Protein AF-A0A3A8MY36-F1 (afdb_monomer_lite)

Radius of gyration: 25.01 Å; chains: 1; bounding box: 66×36×82 Å

InterPro domains:
  IPR038731 Glycosyltransferase RgtA/B/C/D-like [PF13231] (135-264)
  IPR050297 Lipid A-modifying glycosyltransferase 83 [PTHR33908] (19-261)

Foldseek 3Di:
DDDDDDPVVVVQVVCVVCVVVLLVVLLVLLLVLLVVVCVVCVPPCLLVCLPVPLQDPLVLLLVLLVVCLVPPVQQLFQRDRDDPVLLVVLLVCCVVPLCVCVVVVNDVHSPDDSNVSSVVVSSVVCPTSDDPFQCLLSPVSNVQCNPPNSDCVSQLVVLSVLLSVLLVLQLVVLPVPPGNVRSSVSSVCSSPVVVSSSCSSTSALSSVLSSLVSVLVVLLVCCLVPNDCSVVVSVVSLVSSVSSPVVSVVSVVVSVVSVVVSVVVPDDPPDDD

Organism: NCBI:txid2316726

Secondary structure (DSSP, 8-state):
-PPPPPHHHHHHHHHHHTHHHHHHHHHHHHHHHHHHHHHHHTTSSSTTHHHH-TTSHHHHHHHHHHHHHTT-TT--S------HHHHHHHHHHHHH-TTHHHHTTS-SSS---HHHHHHHHHHHHTTSSS-SS-THHHHHHHHHHHHH-S-THHHHHHHHHHHHHHHHHHHHHHHHHT-HHHHHHHHHHHHH-HHHHHHTTSSSTHHHHHHHHHHHHHHHHHHHHH-THHHHHHHHHHHHHHTT-GGGHHHHHHHHHHHHHHHHHT-------

Structure (mmCIF, N/CA/C/O backbone):
data_AF-A0A3A8MY36-F1
#
_entry.id   AF-A0A3A8MY36-F1
#
loop_
_atom_site.group_PDB
_atom_site.id
_atom_site.type_symbol
_atom_site.label_atom_id
_atom_site.label_alt_id
_atom_site.label_comp_id
_atom_site.label_asym_id
_atom_site.label_entity_id
_atom_site.label_seq_id
_atom_site.pdbx_PDB_ins_code
_atom_site.Cartn_x
_atom_site.Cartn_y
_atom_site.Cartn_z
_atom_site.occupancy
_atom_site.B_iso_or_equiv
_atom_site.auth_seq_id
_atom_site.auth_comp_id
_atom_site.auth_asym_id
_atom_site.auth_atom_id
_atom_site.pdbx_PDB_model_num
ATOM 1 N N . MET A 1 1 ? -30.477 15.478 43.736 1.00 67.94 1 MET A N 1
ATOM 2 C CA . MET A 1 1 ? -30.532 15.507 42.259 1.00 67.94 1 MET A CA 1
ATOM 3 C C . MET A 1 1 ? -29.123 15.269 41.752 1.00 67.94 1 MET A C 1
ATOM 5 O O . MET A 1 1 ? -28.245 16.050 42.090 1.00 67.94 1 MET A O 1
ATOM 9 N N . THR A 1 2 ? -28.870 14.166 41.051 1.00 69.31 2 THR A N 1
ATOM 10 C CA . THR A 1 2 ? -27.572 13.929 40.401 1.00 69.31 2 THR A CA 1
ATOM 11 C C . THR A 1 2 ? -27.393 14.929 39.255 1.00 69.31 2 THR A C 1
ATOM 13 O O . THR A 1 2 ? -28.348 15.125 38.498 1.00 69.31 2 THR A O 1
ATOM 16 N N . PRO A 1 3 ? -26.227 15.586 39.123 1.00 76.94 3 PRO A N 1
ATOM 17 C CA . PRO A 1 3 ? -25.979 16.500 38.013 1.00 76.94 3 PRO A CA 1
ATOM 18 C C . PRO A 1 3 ? -26.086 15.752 36.673 1.00 76.94 3 PRO A C 1
ATOM 20 O O . PRO A 1 3 ? -25.801 14.552 36.620 1.00 76.94 3 PRO A O 1
ATOM 23 N N . PRO A 1 4 ? -26.521 16.423 35.590 1.00 78.62 4 PRO A N 1
ATOM 24 C CA . PRO A 1 4 ? -26.578 15.797 34.277 1.00 78.62 4 PRO A CA 1
ATOM 25 C C . PRO A 1 4 ? -25.180 15.346 33.845 1.00 78.62 4 PRO A C 1
ATOM 27 O O . PRO A 1 4 ? -24.191 16.029 34.115 1.00 78.62 4 PRO A O 1
ATOM 30 N N . LEU A 1 5 ? -25.114 14.204 33.154 1.00 80.62 5 LEU A N 1
ATOM 31 C CA . LEU A 1 5 ? -23.857 13.661 32.642 1.00 80.62 5 LEU A CA 1
ATOM 32 C C . LEU A 1 5 ? -23.124 14.698 31.765 1.00 80.62 5 LEU A C 1
ATOM 34 O O . LEU A 1 5 ? -23.780 15.455 31.028 1.00 80.62 5 LEU A O 1
ATOM 38 N N . PRO A 1 6 ? -21.778 14.709 31.784 1.00 89.38 6 PRO A N 1
ATOM 39 C CA . PRO A 1 6 ? -20.965 15.486 30.856 1.00 89.38 6 PRO A CA 1
ATOM 40 C C . PRO A 1 6 ? -21.417 15.305 29.398 1.00 89.38 6 PRO A C 1
ATOM 42 O O . PRO A 1 6 ? -21.900 14.245 28.997 1.00 89.38 6 PRO A O 1
ATOM 45 N N . LEU A 1 7 ? -21.270 16.346 28.570 1.00 87.81 7 LEU A N 1
ATOM 46 C CA . LEU A 1 7 ? -21.687 16.307 27.159 1.00 87.81 7 LEU A CA 1
ATOM 47 C C . LEU A 1 7 ? -21.067 15.125 26.398 1.00 87.81 7 LEU A C 1
ATOM 49 O O . LEU A 1 7 ? -21.762 14.476 25.623 1.00 87.81 7 LEU A O 1
ATOM 53 N N . THR A 1 8 ? -19.793 14.835 26.649 1.00 88.31 8 THR A N 1
ATOM 54 C CA . THR A 1 8 ? -19.048 13.734 26.027 1.00 88.31 8 THR A CA 1
ATOM 55 C C . THR A 1 8 ? -19.689 12.376 26.302 1.00 88.31 8 THR A C 1
ATOM 57 O O . THR A 1 8 ? -19.900 11.609 25.371 1.00 88.31 8 THR A O 1
ATOM 60 N N . GLU A 1 9 ? -20.083 12.107 27.546 1.00 90.38 9 GLU A N 1
ATOM 61 C CA . GLU A 1 9 ? -20.741 10.854 27.933 1.00 90.38 9 GLU A CA 1
ATOM 62 C C . GLU A 1 9 ? -22.151 10.737 27.345 1.00 90.38 9 GLU A C 1
ATOM 64 O O . GLU A 1 9 ? -22.560 9.659 26.918 1.00 90.38 9 GLU A O 1
ATOM 69 N N . ARG A 1 10 ? -22.888 11.853 27.254 1.00 92.50 10 ARG A N 1
ATOM 70 C CA . ARG A 1 10 ? -24.210 11.874 26.605 1.00 92.50 10 ARG A CA 1
ATOM 71 C C . ARG A 1 10 ? -24.118 11.576 25.110 1.00 92.50 10 ARG A C 1
ATOM 73 O O . ARG A 1 10 ? -24.935 10.815 24.594 1.00 92.50 10 ARG A O 1
ATOM 80 N N . VAL A 1 11 ? -23.137 12.166 24.426 1.00 93.81 11 VAL A N 1
ATOM 81 C CA . VAL A 1 11 ? -22.880 11.904 23.003 1.00 93.81 11 VAL A CA 1
ATOM 82 C C . VAL A 1 11 ? -22.471 10.449 22.801 1.00 93.81 11 VAL A C 1
ATOM 84 O O . VAL A 1 11 ? -23.051 9.777 21.951 1.00 93.81 11 VAL A O 1
ATOM 87 N N . ASP A 1 12 ? -21.544 9.936 23.610 1.00 95.25 12 ASP A N 1
ATOM 88 C CA . ASP A 1 12 ? -21.083 8.551 23.506 1.00 95.25 12 ASP A CA 1
ATOM 89 C C . ASP A 1 12 ? -22.232 7.554 23.720 1.00 95.25 12 ASP A C 1
ATOM 91 O O . ASP A 1 12 ? -22.457 6.676 22.888 1.00 95.25 12 ASP A O 1
ATOM 95 N N . ALA A 1 13 ? -23.048 7.756 24.761 1.00 94.69 13 ALA A N 1
ATOM 96 C CA . ALA A 1 13 ? -24.221 6.929 25.034 1.00 94.69 13 ALA A CA 1
ATOM 97 C C . ALA A 1 13 ? -25.236 6.954 23.878 1.00 94.69 13 ALA A C 1
ATOM 99 O O . ALA A 1 13 ? -25.766 5.910 23.484 1.00 94.69 13 ALA A O 1
ATOM 100 N N . TRP A 1 14 ? -25.485 8.129 23.288 1.00 96.88 14 TRP A N 1
ATOM 101 C CA . TRP A 1 14 ? -26.353 8.247 22.118 1.00 96.88 14 TRP A CA 1
ATOM 102 C C . TRP A 1 14 ? -25.788 7.493 20.908 1.00 96.88 14 TRP A C 1
ATOM 104 O O . TRP A 1 14 ? -26.534 6.774 20.236 1.00 96.88 14 TRP A O 1
ATOM 114 N N . LEU A 1 15 ? -24.481 7.609 20.650 1.00 97.00 15 LEU A N 1
ATOM 115 C CA . LEU A 1 15 ? -23.808 6.905 19.558 1.00 97.00 15 LEU A CA 1
ATOM 116 C C . LEU A 1 15 ? -23.873 5.387 19.746 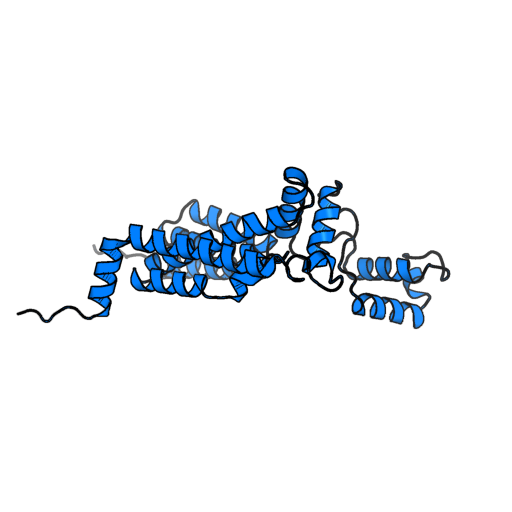1.00 97.00 15 LEU A C 1
ATOM 118 O O . LEU A 1 15 ? -24.141 4.669 18.784 1.00 97.00 15 LEU A O 1
ATOM 122 N N . VAL A 1 16 ? -23.714 4.893 20.977 1.00 96.56 16 VAL A N 1
ATOM 123 C CA . VAL A 1 16 ? -23.839 3.463 21.291 1.00 96.56 16 VAL A CA 1
ATOM 124 C C . VAL A 1 16 ? -25.246 2.956 20.966 1.00 96.56 16 VAL A C 1
ATOM 126 O O . VAL A 1 16 ? -25.385 1.918 20.314 1.00 96.56 16 VAL A O 1
ATOM 129 N N . LEU A 1 17 ? -26.287 3.703 21.353 1.00 97.19 17 LEU A N 1
ATOM 130 C CA . LEU A 1 17 ? -27.685 3.357 21.065 1.00 97.19 17 LEU A CA 1
ATOM 131 C C . LEU A 1 17 ? -27.990 3.341 19.558 1.00 97.19 17 LEU A C 1
ATOM 133 O O . LEU A 1 17 ? -28.763 2.507 19.087 1.00 97.19 17 LEU A O 1
ATOM 137 N N . HIS A 1 18 ? -27.357 4.227 18.786 1.00 97.69 18 HIS A N 1
ATOM 138 C CA . HIS A 1 18 ? -27.608 4.392 17.349 1.00 97.69 18 HIS A CA 1
ATOM 139 C C . HIS A 1 18 ? -26.534 3.765 16.455 1.00 97.69 18 HIS A C 1
ATOM 141 O O . HIS A 1 18 ? -26.547 3.973 15.238 1.00 97.69 18 HIS A O 1
ATOM 147 N N . ARG A 1 19 ? -25.648 2.942 17.026 1.00 96.88 19 ARG A N 1
ATOM 148 C CA . ARG A 1 19 ? -24.436 2.412 16.388 1.00 96.88 19 ARG A CA 1
ATOM 149 C C . ARG A 1 19 ? -24.631 1.955 14.947 1.00 96.88 19 ARG A C 1
ATOM 151 O O . ARG A 1 19 ? -23.895 2.361 14.055 1.00 96.88 19 ARG A O 1
ATOM 158 N N . ARG A 1 20 ? -25.618 1.085 14.707 1.00 97.19 20 ARG A N 1
ATOM 159 C CA . ARG A 1 20 ? -25.850 0.492 13.377 1.00 97.19 20 ARG A CA 1
ATOM 160 C C . ARG A 1 20 ? -26.199 1.549 12.330 1.00 97.19 20 ARG A C 1
ATOM 162 O O . ARG A 1 20 ? -25.731 1.455 11.203 1.00 97.19 20 ARG A O 1
ATOM 169 N N . ARG A 1 21 ? -26.996 2.554 12.710 1.00 97.88 21 ARG A N 1
ATOM 170 C CA . ARG A 1 21 ? -27.385 3.657 11.822 1.00 97.88 21 ARG A CA 1
ATOM 171 C C . ARG A 1 21 ? -26.195 4.567 11.547 1.00 97.88 21 ARG A C 1
ATOM 173 O O . ARG A 1 21 ? -25.930 4.858 10.389 1.00 97.88 21 ARG A O 1
ATOM 180 N N . VAL A 1 22 ? -25.451 4.943 12.589 1.00 98.12 22 VAL A N 1
ATOM 181 C CA . VAL A 1 22 ? -24.243 5.774 12.461 1.00 98.12 22 VAL A CA 1
ATOM 182 C C . VAL A 1 22 ? -23.219 5.096 11.555 1.00 98.12 22 VAL A C 1
ATOM 184 O O . VAL A 1 22 ? -22.737 5.710 10.609 1.00 98.12 22 VAL A O 1
ATOM 187 N N . LEU A 1 23 ? -22.941 3.811 11.780 1.00 97.94 23 LEU A N 1
ATOM 188 C CA . LEU A 1 23 ? -22.023 3.060 10.933 1.00 97.94 23 LEU A CA 1
ATOM 189 C C . LEU A 1 23 ? -22.528 2.958 9.487 1.00 97.94 23 LEU A C 1
ATOM 191 O O . LEU A 1 23 ? -21.748 3.152 8.562 1.00 97.94 23 LEU A O 1
ATOM 195 N N . GLY A 1 24 ? -23.823 2.701 9.280 1.00 98.38 24 GLY A N 1
ATOM 196 C CA . GLY A 1 24 ? -24.421 2.691 7.944 1.00 98.38 24 GLY A CA 1
ATOM 197 C C . GLY A 1 24 ? -24.228 4.019 7.207 1.00 98.38 24 GLY A C 1
ATOM 198 O O . GLY A 1 24 ? -23.817 4.017 6.051 1.00 98.38 24 GLY A O 1
ATOM 199 N N . VAL A 1 25 ? -24.439 5.147 7.894 1.00 98.50 25 VAL A N 1
ATOM 200 C CA . VAL A 1 25 ? -24.203 6.492 7.346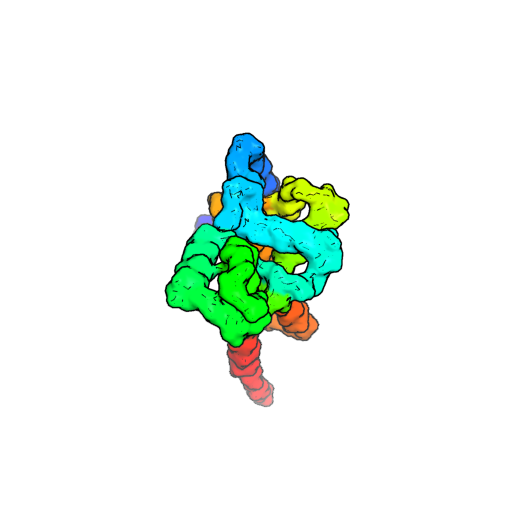 1.00 98.50 25 VAL A CA 1
ATOM 201 C C . VAL A 1 25 ? -22.726 6.711 7.019 1.00 98.50 25 VAL A C 1
ATOM 203 O O . VAL A 1 25 ? -22.423 7.204 5.938 1.00 98.50 25 VAL A O 1
ATOM 206 N N . LEU A 1 26 ? -21.804 6.311 7.901 1.00 98.50 26 LEU A N 1
ATOM 207 C CA . LEU A 1 26 ? -20.362 6.444 7.660 1.00 98.50 26 LEU A CA 1
ATOM 208 C C . LEU A 1 26 ? -19.906 5.649 6.432 1.00 98.50 26 LEU A C 1
ATOM 210 O O . LEU A 1 26 ? -19.158 6.171 5.611 1.00 98.50 26 LEU A O 1
ATOM 214 N N . LEU A 1 27 ? -20.363 4.404 6.284 1.00 98.44 27 LEU A N 1
ATOM 215 C CA . LEU A 1 27 ? -19.993 3.563 5.143 1.00 98.44 27 LEU A CA 1
ATOM 216 C C . LEU A 1 27 ? -20.644 4.041 3.847 1.00 98.44 27 LEU A C 1
ATOM 218 O O . LEU A 1 27 ? -19.986 4.061 2.809 1.00 98.44 27 LEU A O 1
ATOM 222 N N . PHE A 1 28 ? -21.901 4.485 3.906 1.00 98.62 28 PHE A N 1
ATOM 223 C CA . PHE A 1 28 ? -22.552 5.119 2.764 1.00 98.62 28 PHE A CA 1
ATOM 224 C C . PHE A 1 28 ? -21.794 6.376 2.328 1.00 98.62 28 PHE A C 1
ATOM 226 O O . PHE A 1 28 ? -21.471 6.511 1.153 1.00 98.62 28 PHE A O 1
ATOM 233 N N . ALA A 1 29 ? -21.439 7.256 3.269 1.00 98.44 29 ALA A N 1
ATOM 234 C CA . ALA A 1 29 ? -20.647 8.446 2.984 1.00 98.44 29 ALA A CA 1
ATOM 235 C C . ALA A 1 29 ? -19.265 8.085 2.412 1.00 98.44 29 ALA A C 1
ATOM 237 O O . ALA A 1 29 ? -18.809 8.730 1.474 1.00 98.44 29 ALA A O 1
ATOM 238 N N . ALA A 1 30 ? -18.627 7.021 2.912 1.00 98.25 30 ALA A N 1
ATOM 239 C CA . ALA A 1 30 ? -17.353 6.521 2.397 1.00 98.25 30 ALA A CA 1
ATOM 240 C C . ALA A 1 30 ? -17.417 6.078 0.942 1.00 98.25 30 ALA A C 1
ATOM 242 O O . ALA A 1 30 ? -16.510 6.414 0.178 1.00 98.25 30 ALA A O 1
ATOM 243 N N . VAL A 1 31 ? -18.476 5.369 0.558 1.00 98.31 31 VAL A N 1
ATOM 244 C CA . VAL A 1 31 ? -18.725 5.008 -0.840 1.00 98.31 31 VAL A CA 1
ATOM 245 C C . VAL A 1 31 ? -19.063 6.257 -1.653 1.00 98.31 31 VAL A C 1
ATOM 247 O O . VAL A 1 31 ? -18.475 6.476 -2.704 1.00 98.31 31 VAL A O 1
ATOM 250 N N . PHE A 1 32 ? -19.961 7.107 -1.156 1.00 98.06 32 PHE A N 1
ATOM 251 C CA . PHE A 1 32 ? -20.424 8.298 -1.863 1.00 98.06 32 PHE A CA 1
ATOM 252 C C . PHE A 1 32 ? -19.283 9.265 -2.202 1.00 98.06 32 PHE A C 1
ATOM 254 O O . PHE A 1 32 ? -19.143 9.653 -3.358 1.00 98.06 32 PHE A O 1
ATOM 261 N N . VAL A 1 33 ? -18.432 9.605 -1.227 1.00 97.06 33 VAL A N 1
ATOM 262 C CA . VAL A 1 33 ? -17.265 10.481 -1.435 1.00 97.06 33 VAL A CA 1
ATOM 263 C C . VAL A 1 33 ? -16.329 9.891 -2.488 1.00 97.06 33 VAL A C 1
ATOM 265 O O . VAL A 1 33 ? -15.911 10.596 -3.399 1.00 97.06 33 VAL A O 1
ATOM 268 N N . ARG A 1 34 ? -16.047 8.588 -2.409 1.00 96.69 34 ARG A N 1
ATOM 269 C CA . ARG A 1 34 ? -15.203 7.883 -3.382 1.00 96.69 34 ARG A CA 1
ATOM 270 C C . ARG A 1 34 ? -15.780 7.927 -4.789 1.00 96.69 34 ARG A C 1
ATOM 272 O O . ARG A 1 34 ? -15.053 8.225 -5.725 1.00 96.69 34 ARG A O 1
ATOM 279 N N . LEU A 1 35 ? -17.079 7.680 -4.942 1.00 96.06 35 LEU A N 1
ATOM 280 C CA . LEU A 1 35 ? -17.742 7.762 -6.243 1.00 96.06 35 LEU A CA 1
ATOM 281 C C . LEU A 1 35 ? -17.735 9.192 -6.795 1.00 96.06 35 LEU A C 1
ATOM 283 O O . LEU A 1 35 ? -17.466 9.371 -7.977 1.00 96.06 35 LEU A O 1
ATOM 287 N N . MET A 1 36 ? -17.972 10.203 -5.951 1.00 95.69 36 MET A N 1
ATOM 288 C CA . MET A 1 36 ? -17.881 11.615 -6.344 1.00 95.69 36 MET A CA 1
ATOM 289 C C . MET A 1 36 ? -16.487 11.963 -6.867 1.00 95.69 36 MET A C 1
ATOM 291 O O . MET A 1 36 ? -16.364 12.447 -7.989 1.00 95.69 36 MET A O 1
ATOM 295 N N . VAL A 1 37 ? -15.440 11.650 -6.096 1.00 94.56 37 VAL A N 1
ATOM 296 C CA . VAL A 1 37 ? -14.052 11.901 -6.511 1.00 94.56 37 VAL A CA 1
ATOM 297 C C . VAL A 1 37 ? -13.704 11.104 -7.768 1.00 94.56 37 VAL A C 1
ATOM 299 O O . VAL A 1 37 ? -13.098 11.642 -8.686 1.00 94.56 37 VAL A O 1
ATOM 302 N N . GLY A 1 38 ? -14.131 9.844 -7.863 1.00 94.69 38 GLY A N 1
ATOM 303 C CA . GLY A 1 38 ? -13.907 9.023 -9.052 1.00 94.69 38 GLY A CA 1
ATOM 304 C C . GLY A 1 38 ? -14.542 9.613 -10.311 1.00 94.69 38 GLY A C 1
ATOM 305 O O . GLY A 1 38 ? -13.907 9.620 -11.361 1.00 94.69 38 GLY A O 1
ATOM 306 N N . MET A 1 39 ? -15.756 10.162 -10.209 1.00 93.81 39 MET A N 1
ATOM 307 C CA . MET A 1 39 ? -16.411 10.851 -11.326 1.00 93.81 39 MET A CA 1
ATOM 308 C C . MET A 1 39 ? -15.702 12.148 -11.711 1.00 93.81 39 MET A C 1
ATOM 310 O O . MET A 1 39 ? -15.588 12.443 -12.897 1.00 93.81 39 MET A O 1
ATOM 314 N N . GLU A 1 40 ? -15.191 12.901 -10.739 1.00 93.69 40 GLU A N 1
ATOM 315 C CA . GLU A 1 40 ? -14.394 14.102 -11.005 1.00 93.69 40 GLU A CA 1
ATOM 316 C C . GLU A 1 40 ? -13.069 13.754 -11.705 1.00 93.69 40 GLU A C 1
ATOM 318 O O . GLU A 1 40 ? -12.660 14.415 -12.660 1.00 93.69 40 GLU A O 1
ATOM 323 N N . LEU A 1 41 ? -12.426 12.660 -11.287 1.00 92.94 41 LEU A N 1
ATOM 324 C CA . LEU A 1 41 ? -11.172 12.182 -11.865 1.00 92.94 41 LEU A CA 1
ATOM 325 C C . LEU A 1 41 ? -11.342 11.466 -13.212 1.00 92.94 41 LEU A C 1
ATOM 327 O O . LEU A 1 41 ? -10.358 11.367 -13.946 1.00 92.94 41 LEU A O 1
ATOM 331 N N . ALA A 1 42 ? -12.550 11.006 -13.561 1.00 89.69 42 A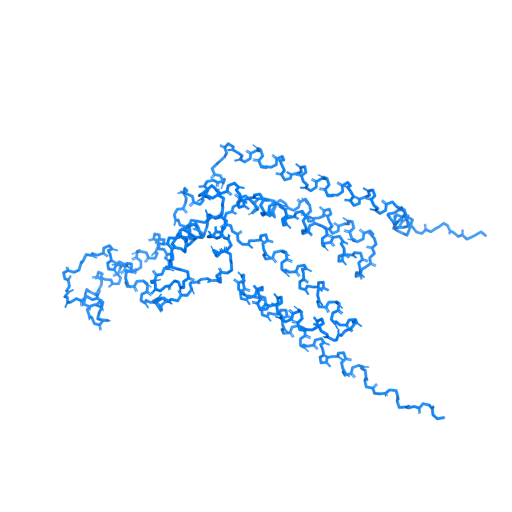LA A N 1
ATOM 332 C CA . ALA A 1 42 ? -12.843 10.243 -14.781 1.00 89.69 42 ALA A CA 1
ATOM 333 C C . ALA A 1 42 ? -12.385 10.942 -16.073 1.00 89.69 42 ALA A C 1
ATOM 335 O O . ALA A 1 42 ? -11.917 10.286 -16.998 1.00 89.69 42 ALA A O 1
ATOM 336 N N . GLY A 1 43 ? -12.483 12.274 -16.134 1.00 84.62 43 GLY A N 1
ATOM 337 C CA . GLY A 1 43 ? -12.012 13.071 -17.276 1.00 84.62 43 GLY A CA 1
ATOM 338 C C . GLY A 1 43 ? -10.552 13.530 -17.176 1.00 84.62 43 GLY A C 1
ATOM 339 O O . GLY A 1 43 ? -10.050 14.205 -18.075 1.00 84.62 43 GLY A O 1
ATOM 340 N N . GLY A 1 44 ? -9.874 13.223 -16.069 1.00 89.12 44 GLY A N 1
ATOM 341 C CA . GLY A 1 44 ? -8.569 13.769 -15.719 1.00 89.12 44 GLY A CA 1
ATOM 342 C C . GLY A 1 44 ? -7.379 12.885 -16.116 1.00 89.12 44 GLY A C 1
ATOM 343 O O . GLY A 1 44 ? -7.511 11.697 -16.409 1.00 89.12 44 GLY A O 1
ATOM 344 N N . PRO A 1 45 ? -6.151 13.433 -16.086 1.00 90.94 45 PRO A N 1
ATOM 345 C CA . PRO A 1 45 ? -4.941 12.668 -16.379 1.00 90.94 45 PRO A CA 1
ATOM 346 C C . PRO A 1 45 ? -4.547 11.695 -15.259 1.00 90.94 45 PRO A C 1
ATOM 348 O O . PRO A 1 45 ? -3.718 10.823 -15.507 1.00 90.94 45 PRO A O 1
ATOM 351 N N . LEU A 1 46 ? -5.105 11.844 -14.052 1.00 91.19 46 LEU A N 1
ATOM 352 C CA . LEU A 1 46 ? -4.667 11.106 -12.868 1.00 91.19 46 LEU A CA 1
ATOM 353 C C . LEU A 1 46 ? -4.951 9.602 -12.965 1.00 91.19 46 LEU A C 1
ATOM 355 O O . LEU A 1 46 ? -4.059 8.815 -12.668 1.00 91.19 46 LEU A O 1
ATOM 359 N N . LEU A 1 47 ? -6.125 9.201 -13.464 1.00 93.19 47 LEU A N 1
ATOM 360 C CA . LEU A 1 47 ? -6.454 7.781 -13.673 1.00 93.19 47 LEU A CA 1
ATOM 361 C C . LEU A 1 47 ? -5.486 7.100 -14.646 1.00 93.19 47 LEU A C 1
ATOM 363 O O . LEU A 1 47 ? -5.186 5.917 -14.517 1.00 93.19 47 LEU A O 1
ATOM 367 N N . HIS A 1 48 ? -4.931 7.881 -15.571 1.00 94.12 48 HIS A N 1
ATOM 368 C CA . HIS A 1 48 ? -3.986 7.441 -16.592 1.00 94.12 48 HIS A CA 1
ATOM 369 C C . HIS A 1 48 ? -2.530 7.763 -16.234 1.00 94.12 48 HIS A C 1
ATOM 371 O O . HIS A 1 48 ? -1.654 7.714 -17.097 1.00 94.12 48 HIS A O 1
ATOM 377 N N . ILE A 1 49 ? -2.220 8.112 -14.979 1.00 94.38 49 ILE A N 1
ATOM 378 C CA . ILE A 1 49 ? -0.845 8.460 -14.583 1.00 94.38 49 ILE A CA 1
ATOM 379 C C . ILE A 1 49 ? 0.137 7.309 -14.838 1.00 94.38 49 ILE A C 1
ATOM 381 O O . ILE A 1 49 ? 1.284 7.545 -15.218 1.00 94.38 49 ILE A O 1
ATOM 385 N N . HIS A 1 50 ? -0.345 6.073 -14.694 1.00 95.06 50 HIS A N 1
ATOM 386 C CA . HIS A 1 50 ? 0.393 4.845 -14.956 1.00 95.06 50 HIS A CA 1
ATOM 387 C C . HIS A 1 50 ? 0.732 4.630 -16.439 1.00 95.06 50 HIS A C 1
ATOM 389 O O . HIS A 1 50 ? 1.613 3.839 -16.736 1.00 95.06 50 HIS A O 1
ATOM 395 N N . GLU A 1 51 ? 0.084 5.348 -17.358 1.00 93.88 51 GLU A N 1
ATOM 396 C CA . GLU A 1 51 ? 0.379 5.335 -18.798 1.00 93.88 51 GLU A CA 1
ATOM 397 C C . GLU A 1 51 ? 1.171 6.584 -19.204 1.00 93.88 51 GLU A C 1
ATOM 399 O O . GLU A 1 51 ? 2.072 6.535 -20.039 1.00 93.88 51 GLU A O 1
ATOM 404 N N . LYS A 1 52 ? 0.834 7.730 -18.600 1.00 92.75 52 LYS A N 1
ATOM 405 C CA . LYS A 1 52 ? 1.304 9.056 -19.021 1.00 92.75 52 LYS A CA 1
ATOM 406 C C . LYS A 1 52 ? 2.630 9.476 -18.399 1.00 92.75 52 LYS A C 1
ATOM 408 O O . LYS A 1 52 ? 3.284 10.365 -18.940 1.00 92.75 52 LYS A O 1
ATOM 413 N N . ASN A 1 53 ? 3.035 8.883 -17.274 1.00 93.88 53 ASN A N 1
ATOM 414 C CA . ASN A 1 53 ? 4.272 9.253 -16.587 1.00 93.88 53 ASN A CA 1
ATOM 415 C C . ASN A 1 53 ? 5.231 8.058 -16.423 1.00 93.88 53 ASN A C 1
ATOM 417 O O . ASN A 1 53 ? 5.245 7.430 -15.360 1.00 93.88 53 ASN A O 1
ATOM 421 N N . PRO A 1 54 ? 6.109 7.806 -17.415 1.00 91.69 54 PRO A N 1
ATOM 422 C CA . PRO A 1 54 ? 7.098 6.724 -17.374 1.00 91.69 54 PRO A CA 1
ATOM 423 C C . PRO A 1 54 ? 8.116 6.806 -16.233 1.00 91.69 54 PRO A C 1
ATOM 425 O O . PRO A 1 54 ? 8.838 5.848 -15.977 1.00 91.69 54 PRO A O 1
ATOM 428 N N . SER A 1 55 ? 8.225 7.961 -15.567 1.00 92.06 55 SER A N 1
ATOM 429 C CA . SER A 1 55 ? 9.124 8.140 -14.421 1.00 92.06 55 SER A CA 1
ATOM 430 C C . SER A 1 55 ? 8.441 7.897 -13.074 1.00 92.06 55 SER A C 1
ATOM 432 O O . SER A 1 55 ? 9.070 8.103 -12.040 1.00 92.06 55 SER A O 1
ATOM 434 N N . SER A 1 56 ? 7.166 7.503 -13.069 1.00 94.44 56 SER A N 1
ATOM 435 C CA . SER A 1 56 ? 6.400 7.259 -11.848 1.00 94.44 56 SER A CA 1
ATOM 436 C C . SER A 1 56 ? 6.409 5.790 -11.431 1.00 94.44 56 SER A C 1
ATOM 438 O O . SER A 1 56 ? 6.419 4.889 -12.270 1.00 94.44 56 SER A O 1
ATOM 440 N N . ASP A 1 57 ? 6.283 5.552 -10.126 1.00 95.12 57 ASP A N 1
ATOM 441 C CA . ASP A 1 57 ? 6.096 4.204 -9.575 1.00 95.12 57 ASP A CA 1
ATOM 442 C C . ASP A 1 57 ? 4.821 3.536 -10.112 1.00 95.12 57 ASP A C 1
ATOM 444 O O . ASP A 1 57 ? 4.801 2.330 -10.323 1.00 95.12 57 ASP A O 1
ATOM 448 N N . ASN A 1 58 ? 3.781 4.322 -10.411 1.00 96.94 58 ASN A N 1
ATOM 449 C CA . ASN A 1 58 ? 2.549 3.846 -11.045 1.00 96.94 58 ASN A CA 1
ATOM 450 C C . ASN A 1 58 ? 2.825 3.117 -12.362 1.00 96.94 58 ASN A C 1
ATOM 452 O O . ASN A 1 58 ? 2.301 2.032 -12.606 1.00 96.94 58 ASN A O 1
ATOM 456 N N . TYR A 1 59 ? 3.653 3.733 -13.206 1.00 96.56 59 TYR A N 1
ATOM 457 C CA . TYR A 1 59 ? 4.046 3.162 -14.485 1.00 96.56 59 TYR A CA 1
ATOM 458 C C . TYR A 1 59 ? 4.864 1.886 -14.282 1.00 96.56 59 TYR A C 1
ATOM 460 O O . TYR A 1 59 ? 4.611 0.879 -14.939 1.00 96.56 59 TYR A O 1
ATOM 468 N N . PHE A 1 60 ? 5.795 1.890 -13.325 1.00 96.81 60 PHE A N 1
ATOM 469 C CA . PHE A 1 60 ? 6.583 0.700 -13.021 1.00 96.81 60 PHE A CA 1
ATOM 470 C C . PHE A 1 60 ? 5.718 -0.460 -12.504 1.00 96.81 60 PHE A C 1
ATOM 472 O O . PHE A 1 60 ? 5.859 -1.578 -12.990 1.00 96.81 60 PHE A O 1
ATOM 479 N N . PHE A 1 61 ? 4.771 -0.215 -11.591 1.00 97.38 61 PHE A N 1
ATOM 480 C CA . PHE A 1 61 ? 3.838 -1.250 -11.135 1.00 97.38 61 PHE A CA 1
ATOM 481 C C . PHE A 1 61 ? 2.956 -1.786 -12.266 1.00 97.38 61 PHE A C 1
ATOM 483 O O . PHE A 1 61 ? 2.715 -2.993 -12.319 1.00 97.38 61 PHE A O 1
ATOM 490 N N . ALA A 1 62 ? 2.523 -0.928 -13.196 1.00 97.00 62 ALA A N 1
ATOM 491 C CA . ALA A 1 62 ? 1.785 -1.361 -14.378 1.00 97.00 62 ALA A CA 1
ATOM 492 C C . ALA A 1 62 ? 2.636 -2.286 -15.263 1.00 97.00 62 ALA A C 1
ATOM 494 O O . ALA A 1 62 ? 2.203 -3.398 -15.570 1.00 97.00 62 ALA A O 1
ATOM 495 N N . GLN A 1 63 ? 3.866 -1.881 -15.599 1.00 95.81 63 GLN A N 1
ATOM 496 C CA . GLN A 1 63 ? 4.802 -2.702 -16.378 1.00 95.81 63 GLN A CA 1
ATOM 497 C C . GLN A 1 63 ? 5.117 -4.031 -15.695 1.00 95.81 63 GLN A C 1
ATOM 499 O O . GLN A 1 63 ? 5.125 -5.078 -16.337 1.00 95.81 63 GLN A O 1
ATOM 504 N N . TRP A 1 64 ? 5.330 -4.003 -14.383 1.00 96.62 64 TRP A N 1
ATOM 505 C CA . TRP A 1 64 ? 5.609 -5.203 -13.613 1.00 96.62 64 TRP A CA 1
ATOM 506 C C . TRP A 1 64 ? 4.425 -6.163 -13.609 1.00 96.62 64 TRP A C 1
ATOM 508 O O . TRP A 1 64 ? 4.586 -7.350 -13.886 1.00 96.62 64 TRP A O 1
ATOM 518 N N . SER A 1 65 ? 3.215 -5.649 -13.398 1.00 97.06 65 SER A N 1
ATOM 519 C CA . SER A 1 65 ? 2.005 -6.465 -13.483 1.00 97.06 65 SER A CA 1
ATOM 520 C C . SER A 1 65 ? 1.814 -7.093 -14.867 1.00 97.06 65 SER A C 1
ATOM 522 O O . SER A 1 65 ? 1.406 -8.250 -14.967 1.00 97.06 65 SER A O 1
ATOM 524 N N . GLN A 1 66 ? 2.152 -6.355 -15.931 1.00 96.12 66 GLN A N 1
ATOM 525 C CA . GLN A 1 66 ? 2.095 -6.848 -17.300 1.00 96.12 66 GLN A CA 1
ATOM 526 C C . GLN A 1 66 ? 3.093 -7.992 -17.510 1.00 96.12 66 GLN A C 1
ATOM 528 O O . GLN A 1 66 ? 2.675 -9.071 -17.926 1.00 96.12 66 GLN A O 1
ATOM 533 N N . HIS A 1 67 ? 4.364 -7.794 -17.148 1.00 95.25 67 HIS A N 1
ATOM 534 C CA . HIS A 1 67 ? 5.412 -8.817 -17.260 1.00 95.25 67 HIS A CA 1
ATOM 535 C C . HIS A 1 67 ? 5.029 -10.119 -16.544 1.00 95.25 67 HIS A C 1
ATOM 537 O O . HIS A 1 67 ? 5.134 -11.206 -17.108 1.00 95.25 67 HIS A O 1
ATOM 543 N N . LEU A 1 68 ? 4.506 -10.016 -15.317 1.00 96.50 68 LEU A N 1
ATOM 544 C CA . LEU A 1 68 ? 4.028 -11.176 -14.557 1.00 96.50 68 LEU A CA 1
ATOM 545 C C . LEU A 1 68 ? 2.850 -11.873 -15.261 1.00 96.50 68 LEU A C 1
ATOM 547 O O . LEU A 1 68 ? 2.820 -13.100 -15.349 1.00 96.50 68 LEU A O 1
ATOM 551 N N . SER A 1 69 ? 1.894 -11.101 -15.792 1.00 95.44 69 SER A N 1
ATOM 552 C CA . SER A 1 69 ? 0.712 -11.643 -16.479 1.00 95.44 69 SER A CA 1
ATOM 553 C C . SER A 1 69 ? 1.030 -12.353 -17.801 1.00 95.44 69 SER A C 1
ATOM 555 O O . SER A 1 69 ? 0.254 -13.201 -18.234 1.00 95.44 69 SER A O 1
ATOM 557 N N . GLU A 1 70 ? 2.176 -12.051 -18.417 1.00 94.44 70 GLU A N 1
ATOM 558 C CA . GLU A 1 70 ? 2.667 -12.689 -19.647 1.00 94.44 70 GLU A CA 1
ATOM 559 C C . GLU A 1 70 ? 3.331 -14.059 -19.387 1.00 94.44 70 GLU A C 1
ATOM 561 O O . GLU A 1 70 ? 3.712 -14.757 -20.326 1.00 94.44 70 GLU A O 1
ATOM 566 N N . GLY A 1 71 ? 3.410 -14.489 -18.121 1.00 91.81 71 GLY A N 1
ATOM 567 C CA . GLY A 1 71 ? 3.757 -15.858 -17.731 1.00 91.81 71 GLY A CA 1
ATOM 568 C C . GLY A 1 71 ? 5.017 -15.992 -16.876 1.00 91.81 71 GLY A C 1
ATOM 569 O O . GLY A 1 71 ? 5.260 -17.072 -16.333 1.00 91.81 71 GLY A O 1
ATOM 570 N N . ASP A 1 72 ? 5.796 -14.923 -16.686 1.00 92.75 72 ASP A N 1
ATOM 571 C CA . ASP A 1 72 ? 6.984 -14.937 -15.823 1.00 92.75 72 ASP A CA 1
ATOM 572 C C . ASP A 1 72 ? 6.634 -14.664 -14.349 1.00 92.75 72 ASP A C 1
ATOM 574 O O . ASP A 1 72 ? 7.116 -13.721 -13.726 1.00 92.75 72 ASP A O 1
ATOM 578 N N . TRP A 1 73 ? 5.801 -15.527 -13.761 1.00 93.75 73 TRP A N 1
ATOM 579 C CA . TRP A 1 73 ? 5.338 -15.431 -12.367 1.00 93.75 73 TRP A CA 1
ATOM 580 C C . TRP A 1 73 ? 6.432 -15.539 -11.303 1.00 93.75 73 TRP A C 1
ATOM 582 O O . TRP A 1 73 ? 6.123 -15.463 -10.122 1.00 93.75 73 TRP A O 1
ATOM 592 N N . LEU A 1 74 ? 7.683 -15.792 -11.683 1.00 92.88 74 LEU A N 1
ATOM 593 C CA . LEU A 1 74 ? 8.817 -15.851 -10.760 1.00 92.88 74 LEU A CA 1
ATOM 594 C C . LEU A 1 74 ? 9.823 -14.725 -11.010 1.00 92.88 74 LEU A C 1
ATOM 596 O O . LEU A 1 74 ? 10.860 -14.715 -10.353 1.00 92.88 74 LEU A O 1
ATOM 600 N N . GLN A 1 75 ? 9.532 -13.814 -11.949 1.00 91.88 75 GLN A N 1
ATOM 601 C CA . GLN A 1 75 ? 10.436 -12.758 -12.404 1.00 91.88 75 GLN A CA 1
ATOM 602 C C . GLN A 1 75 ? 11.858 -13.289 -12.632 1.00 91.88 75 GLN A C 1
ATOM 604 O O . GLN A 1 75 ? 12.833 -12.873 -12.006 1.00 91.88 75 GLN A O 1
ATOM 609 N N . ARG A 1 76 ? 11.972 -14.281 -13.516 1.00 92.56 76 ARG A N 1
ATOM 610 C CA . ARG A 1 76 ? 13.261 -14.885 -13.872 1.00 92.56 76 ARG A CA 1
ATOM 611 C C . ARG A 1 76 ? 14.131 -13.924 -14.674 1.00 92.56 76 ARG A C 1
ATOM 613 O O . ARG A 1 76 ? 15.343 -14.120 -14.733 1.00 92.56 76 ARG A O 1
ATOM 620 N N . GLN A 1 77 ? 13.524 -12.919 -15.301 1.00 92.19 77 GLN A N 1
ATOM 621 C CA . GLN A 1 77 ? 14.235 -11.852 -15.995 1.00 92.19 77 GLN A CA 1
ATOM 622 C C . GLN A 1 77 ? 14.408 -10.620 -15.093 1.00 92.19 77 GLN A C 1
ATOM 624 O O . GLN A 1 77 ? 13.505 -10.308 -14.315 1.00 92.19 77 GLN A O 1
ATOM 629 N N . PRO A 1 78 ? 15.543 -9.901 -15.187 1.00 93.12 78 PRO A N 1
ATOM 630 C CA . PRO A 1 78 ? 15.701 -8.617 -14.515 1.00 93.12 78 PRO A CA 1
ATOM 631 C C . PRO A 1 78 ? 14.595 -7.643 -14.922 1.00 93.12 78 PRO A C 1
ATOM 633 O O . PRO A 1 78 ? 14.281 -7.505 -16.104 1.00 93.12 78 PRO A O 1
ATOM 636 N N . LEU A 1 79 ? 14.009 -6.975 -13.930 1.00 94.31 79 LEU A N 1
ATOM 637 C CA . LEU A 1 79 ? 12.982 -5.970 -14.150 1.00 94.31 79 LEU A CA 1
ATOM 638 C C . LEU A 1 79 ? 13.084 -4.889 -13.077 1.00 94.31 79 LEU A C 1
ATOM 640 O O . LEU A 1 79 ? 12.644 -5.065 -11.939 1.00 94.31 79 LEU A O 1
ATOM 644 N N . HIS A 1 80 ? 13.646 -3.751 -13.468 1.00 95.06 80 HIS A N 1
ATOM 645 C CA . HIS A 1 80 ? 13.825 -2.591 -12.606 1.00 95.06 80 HIS A CA 1
ATOM 646 C C . HIS A 1 80 ? 13.306 -1.323 -13.290 1.00 95.06 80 HIS A C 1
ATOM 648 O O . HIS A 1 80 ? 13.267 -1.250 -14.523 1.00 95.06 80 HIS A O 1
ATOM 654 N N . PRO A 1 81 ? 12.917 -0.290 -12.522 1.00 94.44 81 PRO A N 1
ATOM 655 C CA . PRO A 1 81 ? 12.553 0.983 -13.116 1.00 94.44 81 PRO A CA 1
ATOM 656 C C . PRO A 1 81 ? 13.762 1.588 -13.834 1.00 94.44 81 PRO A C 1
ATOM 658 O O . PRO A 1 81 ? 14.893 1.529 -13.354 1.00 94.44 81 PRO A O 1
ATOM 661 N N . MET A 1 82 ? 13.495 2.218 -14.976 1.00 92.19 82 MET A N 1
ATOM 662 C CA . MET A 1 82 ? 14.501 2.871 -15.812 1.00 92.19 82 MET A CA 1
ATOM 663 C C . MET A 1 82 ? 14.047 4.291 -16.157 1.00 92.19 82 MET A C 1
ATOM 665 O O . MET A 1 82 ? 13.664 4.609 -17.287 1.00 92.19 82 MET A O 1
ATOM 669 N N . THR A 1 83 ? 14.061 5.161 -15.151 1.00 93.12 83 THR A N 1
ATOM 670 C CA . THR A 1 83 ? 13.680 6.570 -15.316 1.00 93.12 83 THR A CA 1
ATOM 671 C C . THR A 1 83 ? 14.781 7.376 -16.020 1.00 93.12 83 THR A C 1
ATOM 673 O O . THR A 1 83 ? 15.917 6.923 -16.197 1.00 93.12 83 THR A O 1
ATOM 676 N N . ALA A 1 84 ? 14.468 8.612 -16.424 1.00 92.50 84 ALA A N 1
ATOM 677 C CA . ALA A 1 84 ? 15.390 9.446 -17.198 1.00 92.50 84 ALA A CA 1
ATOM 678 C C . ALA A 1 84 ? 16.739 9.686 -16.496 1.00 92.50 84 ALA A C 1
ATOM 680 O O . ALA A 1 84 ? 17.781 9.715 -17.150 1.00 92.50 84 ALA A O 1
ATOM 681 N N . TRP A 1 85 ? 16.748 9.851 -15.170 1.00 93.69 85 TRP A N 1
ATOM 682 C CA . TRP A 1 85 ? 17.994 10.077 -14.438 1.00 93.69 85 TRP A CA 1
ATOM 683 C C . TRP A 1 85 ? 18.838 8.802 -14.329 1.00 93.69 85 TRP A C 1
ATOM 685 O O . TRP A 1 85 ? 20.046 8.884 -14.524 1.00 93.69 85 TRP A O 1
ATOM 695 N N . MET A 1 86 ? 18.215 7.639 -14.128 1.00 95.38 86 MET A N 1
ATOM 696 C CA . MET A 1 86 ? 18.895 6.336 -14.065 1.00 95.38 86 MET A CA 1
ATOM 697 C C . MET A 1 86 ? 19.628 6.053 -15.380 1.00 95.38 86 MET A C 1
ATOM 699 O O . MET A 1 86 ? 20.822 5.754 -15.401 1.00 95.38 86 MET A O 1
ATOM 703 N N . ARG A 1 87 ? 18.943 6.305 -16.502 1.00 94.88 87 ARG A N 1
ATOM 704 C CA . ARG A 1 87 ? 19.527 6.202 -17.843 1.00 94.88 87 ARG A CA 1
ATOM 705 C C . ARG A 1 87 ? 20.690 7.172 -18.054 1.00 94.88 87 ARG A C 1
ATOM 707 O O . ARG A 1 87 ? 21.678 6.807 -18.687 1.00 94.88 87 ARG A O 1
ATOM 714 N N . ARG A 1 88 ? 20.592 8.406 -17.539 1.00 95.81 88 ARG A N 1
ATOM 715 C CA . ARG A 1 88 ? 21.693 9.384 -17.613 1.00 95.81 88 ARG A CA 1
ATOM 716 C C . ARG A 1 88 ? 22.914 8.921 -16.825 1.00 95.81 88 ARG A C 1
ATOM 718 O O . ARG A 1 88 ? 24.011 9.056 -17.354 1.00 95.81 88 ARG A O 1
ATOM 725 N N . VAL A 1 89 ? 22.719 8.354 -15.633 1.00 97.25 89 VAL A N 1
ATOM 726 C CA . VAL A 1 89 ? 23.800 7.816 -14.790 1.00 97.25 89 VAL A CA 1
ATOM 727 C C . VAL A 1 89 ? 24.502 6.654 -15.492 1.00 97.25 89 VAL A C 1
ATOM 729 O O . VAL A 1 89 ? 25.705 6.733 -15.728 1.00 97.25 89 VAL A O 1
ATOM 732 N N . ALA A 1 90 ? 23.761 5.629 -15.926 1.00 97.25 90 ALA A N 1
ATOM 733 C CA . ALA A 1 90 ? 24.340 4.500 -16.659 1.00 97.25 90 ALA A CA 1
ATOM 734 C C . ALA A 1 90 ? 25.053 4.959 -17.944 1.00 97.25 90 ALA A C 1
ATOM 736 O O . ALA A 1 90 ? 26.179 4.557 -18.233 1.00 97.25 90 ALA A O 1
ATOM 737 N N . GLY A 1 91 ? 24.426 5.872 -18.692 1.00 96.88 91 GLY A N 1
ATOM 738 C CA . GLY A 1 91 ? 25.009 6.450 -19.898 1.00 96.88 91 GLY A CA 1
ATOM 739 C C . GLY A 1 91 ? 26.278 7.261 -19.638 1.00 96.88 91 GLY A C 1
ATOM 740 O O . GLY A 1 91 ? 27.178 7.244 -20.471 1.00 96.88 91 GLY A O 1
ATOM 741 N N . GLN A 1 92 ? 26.363 7.979 -18.518 1.00 97.56 92 GLN A N 1
ATOM 742 C CA . GLN A 1 92 ? 27.558 8.734 -18.143 1.00 97.56 92 GLN A CA 1
ATOM 743 C C . GLN A 1 92 ? 28.723 7.799 -17.832 1.00 97.56 92 GLN A C 1
ATOM 745 O O . GLN A 1 92 ? 29.786 7.970 -18.422 1.00 97.56 92 GLN A O 1
ATOM 750 N N . VAL A 1 93 ? 28.492 6.763 -17.021 1.00 97.44 93 VAL A N 1
ATOM 751 C CA . VAL A 1 93 ? 29.525 5.767 -16.702 1.00 97.44 93 VAL A CA 1
ATOM 752 C C . VAL A 1 93 ? 30.065 5.108 -17.968 1.00 97.44 93 VAL A C 1
ATOM 754 O O . VAL A 1 93 ? 31.273 5.001 -18.130 1.00 97.44 93 VAL A O 1
ATOM 757 N N . MET A 1 94 ? 29.202 4.735 -18.916 1.00 97.12 94 MET A N 1
ATOM 758 C CA . MET A 1 94 ? 29.655 4.136 -20.178 1.00 97.12 94 MET A CA 1
ATOM 759 C C . MET A 1 94 ? 30.411 5.106 -21.094 1.00 97.12 94 MET A C 1
ATOM 761 O O . MET A 1 94 ? 31.211 4.658 -21.909 1.00 97.12 94 MET A O 1
ATOM 765 N N . ARG A 1 95 ? 30.155 6.418 -21.007 1.00 96.56 95 ARG A N 1
ATOM 766 C CA . ARG A 1 95 ? 30.916 7.421 -21.771 1.00 96.56 95 ARG A CA 1
ATOM 767 C C . ARG A 1 95 ? 32.297 7.656 -21.169 1.00 96.56 95 ARG A C 1
ATOM 769 O O . ARG A 1 95 ? 33.260 7.781 -21.915 1.00 96.56 95 ARG A O 1
ATOM 776 N N . GLU A 1 96 ? 32.379 7.725 -19.845 1.00 97.81 96 GLU A N 1
ATOM 777 C CA . GLU A 1 96 ? 33.632 7.944 -19.111 1.00 97.81 96 GLU A CA 1
ATOM 778 C C . GLU A 1 96 ? 34.498 6.675 -19.077 1.00 97.81 96 GLU A C 1
ATOM 780 O O . GLU A 1 96 ? 35.724 6.750 -19.153 1.00 97.81 96 GLU A O 1
ATOM 785 N N . HIS A 1 97 ? 33.861 5.502 -19.046 1.00 97.44 97 HIS A N 1
ATOM 786 C CA . HIS A 1 97 ? 34.507 4.193 -18.976 1.00 97.44 97 HIS A CA 1
ATOM 787 C C . HIS A 1 97 ? 33.898 3.195 -19.988 1.00 97.44 97 HIS A C 1
ATOM 789 O O . HIS A 1 97 ? 33.182 2.272 -19.593 1.00 97.44 97 HIS A O 1
ATOM 795 N N . PRO A 1 98 ? 34.199 3.310 -21.299 1.00 96.94 98 PRO A N 1
ATOM 796 C CA . PRO A 1 98 ? 33.595 2.459 -22.335 1.00 96.94 98 PRO A CA 1
ATOM 797 C C . PRO A 1 98 ? 33.890 0.960 -22.197 1.00 96.94 98 PRO A C 1
ATOM 799 O O . PRO A 1 98 ? 33.141 0.119 -22.678 1.00 96.94 98 PRO A O 1
ATOM 802 N N . THR A 1 99 ? 34.987 0.587 -21.538 1.00 97.62 99 THR A N 1
ATOM 803 C CA . THR A 1 99 ? 35.336 -0.820 -21.294 1.00 97.62 99 THR A CA 1
ATOM 804 C C . THR A 1 99 ? 34.633 -1.408 -20.071 1.00 97.62 99 THR A C 1
ATOM 806 O O . THR A 1 99 ? 34.705 -2.617 -19.868 1.00 97.62 99 THR A O 1
ATOM 809 N N . TYR A 1 100 ? 33.926 -0.602 -19.272 1.00 97.62 100 TYR A N 1
ATOM 810 C CA . TYR A 1 100 ? 33.318 -1.047 -18.017 1.00 97.62 100 TYR A CA 1
ATOM 811 C C . TYR A 1 100 ? 32.277 -2.168 -18.210 1.00 97.62 100 T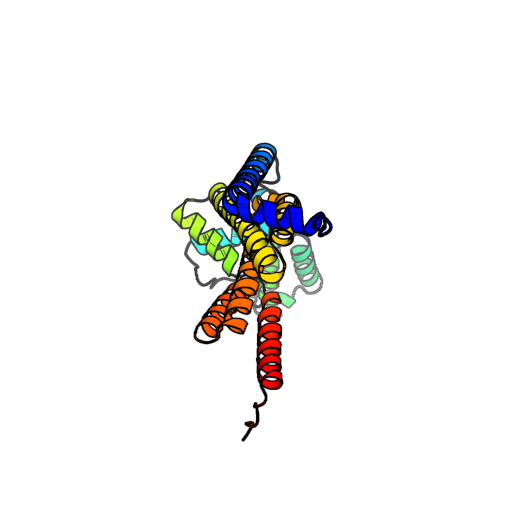YR A C 1
ATOM 813 O O . TYR A 1 100 ? 32.400 -3.192 -17.537 1.00 97.62 100 TYR A O 1
ATOM 821 N N . PRO A 1 101 ? 31.333 -2.101 -19.175 1.00 97.69 101 PRO A N 1
ATOM 822 C CA . PRO A 1 101 ? 30.434 -3.231 -19.431 1.00 97.69 101 PRO A CA 1
ATOM 823 C C . PRO A 1 101 ? 31.154 -4.508 -19.891 1.00 97.69 101 PRO A C 1
ATOM 825 O O . PRO A 1 101 ? 30.707 -5.610 -19.583 1.00 97.69 101 PRO A O 1
ATOM 828 N N . VAL A 1 102 ? 32.285 -4.378 -20.594 1.00 97.44 102 VAL A N 1
ATOM 829 C CA . VAL A 1 102 ? 33.109 -5.522 -21.028 1.00 97.44 102 VAL A CA 1
ATOM 830 C C . VAL A 1 102 ? 33.811 -6.166 -19.832 1.00 97.44 102 VAL A C 1
ATOM 832 O O . VAL A 1 102 ? 33.811 -7.385 -19.699 1.00 97.44 102 VAL A O 1
ATOM 835 N N . GLN A 1 103 ? 34.353 -5.354 -18.919 1.00 97.38 103 GLN A N 1
ATOM 836 C CA . GLN A 1 103 ? 34.986 -5.823 -17.680 1.00 97.38 103 GLN A CA 1
ATOM 837 C C . GLN A 1 103 ? 34.008 -6.579 -16.775 1.00 97.38 103 GLN A C 1
ATOM 839 O O . GLN A 1 103 ? 34.399 -7.535 -16.112 1.00 97.38 103 GLN A O 1
ATOM 844 N N . LEU A 1 104 ? 32.736 -6.175 -16.777 1.00 96.81 104 LEU A N 1
ATOM 845 C CA . LEU A 1 104 ? 31.659 -6.861 -16.062 1.00 96.81 104 LEU A CA 1
ATOM 846 C C . LEU A 1 104 ? 31.139 -8.114 -16.792 1.00 96.81 104 LEU A C 1
ATOM 848 O O . LEU A 1 104 ? 30.256 -8.796 -16.276 1.00 96.81 104 LEU A O 1
ATOM 852 N N . GLY A 1 105 ? 31.640 -8.416 -17.994 1.00 96.62 105 GLY A N 1
ATOM 853 C CA . GLY A 1 105 ? 31.159 -9.529 -18.816 1.00 96.62 105 GLY A CA 1
ATOM 854 C C . GLY A 1 105 ? 29.761 -9.315 -19.411 1.00 96.62 105 GLY A C 1
ATOM 855 O O . GLY A 1 105 ? 29.147 -10.268 -19.882 1.00 96.62 105 GLY A O 1
ATOM 856 N N . LEU A 1 106 ? 29.250 -8.078 -19.402 1.00 95.88 106 LEU A N 1
ATOM 857 C CA . LEU A 1 106 ? 27.942 -7.714 -19.963 1.00 95.88 106 LEU A CA 1
ATOM 858 C C . LEU A 1 106 ? 28.007 -7.481 -21.480 1.00 95.88 106 LEU A C 1
ATOM 860 O O . LEU A 1 106 ? 26.993 -7.580 -22.168 1.00 95.88 106 LEU A O 1
ATOM 864 N N . ALA A 1 107 ? 29.197 -7.183 -22.007 1.00 96.69 107 ALA A N 1
ATOM 865 C CA . ALA A 1 107 ? 29.456 -6.969 -23.427 1.00 96.69 107 ALA A CA 1
ATOM 866 C C . ALA A 1 107 ? 30.703 -7.734 -23.888 1.00 96.69 107 ALA A C 1
ATOM 868 O O . ALA A 1 107 ? 31.628 -7.951 -23.108 1.00 96.69 107 ALA A O 1
ATOM 869 N N . LYS A 1 108 ? 30.747 -8.114 -25.171 1.00 95.88 108 LYS A N 1
ATOM 870 C CA . LYS A 1 108 ? 31.927 -8.763 -25.774 1.00 95.88 108 LYS A CA 1
ATOM 871 C C . LYS A 1 108 ? 33.062 -7.773 -26.033 1.00 95.88 108 LYS A C 1
ATOM 873 O O . LYS A 1 108 ? 34.223 -8.091 -25.809 1.00 95.88 108 LYS A O 1
ATOM 878 N N . ASP A 1 109 ? 32.709 -6.590 -26.516 1.00 94.94 109 ASP A N 1
ATOM 879 C CA . ASP A 1 109 ? 33.610 -5.495 -26.853 1.00 94.94 109 ASP A CA 1
ATOM 880 C C . ASP A 1 109 ? 32.900 -4.153 -26.606 1.00 94.94 109 ASP A C 1
ATOM 882 O O . ASP A 1 109 ? 31.773 -4.111 -26.111 1.00 94.94 109 ASP A O 1
ATOM 886 N N . THR A 1 110 ? 33.565 -3.043 -26.921 1.00 94.25 110 THR A N 1
ATOM 887 C CA . THR A 1 110 ? 33.020 -1.690 -26.745 1.00 94.25 110 THR A CA 1
ATOM 888 C C . THR A 1 110 ? 32.016 -1.282 -27.830 1.00 94.25 110 THR A C 1
ATOM 890 O O . THR A 1 110 ? 31.470 -0.182 -27.760 1.00 94.25 110 THR A O 1
ATOM 893 N N . ALA A 1 111 ? 31.724 -2.145 -28.811 1.00 95.12 111 ALA A N 1
ATOM 894 C CA . ALA A 1 111 ? 30.747 -1.908 -29.874 1.00 95.12 111 ALA A CA 1
ATOM 895 C C . ALA A 1 111 ? 29.325 -2.351 -29.469 1.00 95.12 111 ALA A C 1
ATOM 897 O O . ALA A 1 111 ? 28.533 -2.814 -30.292 1.00 95.12 111 ALA A O 1
ATOM 898 N N . TYR A 1 112 ? 28.972 -2.202 -28.190 1.00 95.12 112 TYR A N 1
ATOM 899 C CA . TYR A 1 112 ? 27.618 -2.450 -27.701 1.00 95.12 112 TYR A CA 1
ATOM 900 C C . TYR A 1 112 ? 26.654 -1.310 -28.065 1.00 95.12 112 TYR A C 1
ATOM 902 O O . TYR A 1 112 ? 27.033 -0.143 -28.150 1.00 95.12 112 TYR A O 1
ATOM 910 N N . ALA A 1 113 ? 25.365 -1.632 -28.209 1.00 96.50 113 ALA A N 1
ATOM 911 C CA . ALA A 1 113 ? 24.311 -0.632 -28.378 1.00 96.50 113 ALA A CA 1
ATOM 912 C C . ALA A 1 113 ? 24.111 0.157 -27.064 1.00 96.50 113 ALA A C 1
ATOM 914 O O . ALA A 1 113 ? 23.652 -0.433 -26.080 1.00 96.50 113 ALA A O 1
ATOM 915 N N . PRO A 1 114 ? 24.403 1.474 -27.003 1.00 93.56 114 PRO A N 1
ATOM 916 C CA . PRO A 1 114 ? 24.457 2.204 -25.734 1.00 93.56 114 PRO A CA 1
ATOM 917 C C . PRO A 1 114 ? 23.136 2.215 -24.962 1.00 93.56 114 PRO A C 1
ATOM 919 O O . PRO A 1 114 ? 23.134 2.135 -23.738 1.00 93.56 114 PRO A O 1
ATOM 922 N N . GLN A 1 115 ? 21.996 2.304 -25.652 1.00 93.38 115 GLN A N 1
ATOM 923 C CA . GLN A 1 115 ? 20.689 2.374 -24.994 1.00 93.38 115 GLN A CA 1
ATOM 924 C C . GLN A 1 115 ? 20.310 1.043 -24.340 1.00 93.38 115 GLN A C 1
ATOM 926 O O . GLN A 1 115 ? 19.845 1.045 -23.204 1.00 93.38 115 GLN A O 1
ATOM 931 N N . ALA A 1 116 ? 20.536 -0.079 -25.028 1.00 95.06 116 ALA A N 1
ATOM 932 C CA . ALA A 1 116 ? 20.291 -1.408 -24.475 1.00 95.06 116 ALA A CA 1
ATOM 933 C C . ALA A 1 116 ? 21.288 -1.726 -23.352 1.00 95.06 116 ALA A C 1
ATOM 935 O O . ALA A 1 116 ? 20.889 -2.178 -22.283 1.00 95.06 116 ALA A O 1
ATOM 936 N N . MET A 1 117 ? 22.567 -1.389 -23.553 1.00 96.88 117 MET A N 1
ATOM 937 C CA . MET A 1 117 ? 23.602 -1.616 -22.547 1.00 96.88 117 MET A CA 1
ATOM 938 C C . MET A 1 117 ? 23.364 -0.804 -21.271 1.00 96.88 117 MET A C 1
ATOM 940 O O . MET A 1 117 ? 23.625 -1.305 -20.186 1.00 96.88 117 MET A O 1
ATOM 944 N N . ALA A 1 118 ? 22.805 0.410 -21.364 1.00 96.75 118 ALA A N 1
ATOM 945 C CA . ALA A 1 118 ? 22.418 1.180 -20.180 1.00 96.75 118 ALA A CA 1
ATOM 946 C C . ALA A 1 118 ? 21.405 0.426 -19.303 1.00 96.75 118 ALA A C 1
ATOM 948 O O . ALA A 1 118 ? 21.493 0.501 -18.080 1.00 96.75 118 ALA A O 1
ATOM 949 N N . VAL A 1 119 ? 20.457 -0.288 -19.923 1.00 95.56 119 VAL A N 1
ATOM 950 C CA . VAL A 1 119 ? 19.459 -1.097 -19.210 1.00 95.56 119 VAL A CA 1
ATOM 951 C C . VAL A 1 119 ? 20.123 -2.300 -18.562 1.00 95.56 119 VAL A C 1
ATOM 953 O O . VAL A 1 119 ? 20.040 -2.447 -17.348 1.00 95.56 119 VAL A O 1
ATOM 956 N N . THR A 1 120 ? 20.879 -3.081 -19.337 1.00 96.25 120 THR A N 1
ATOM 957 C CA . THR A 1 120 ? 21.607 -4.251 -18.827 1.00 96.25 120 THR A CA 1
ATOM 958 C C . THR A 1 120 ? 22.558 -3.893 -17.685 1.00 96.25 120 THR A C 1
ATOM 960 O O . THR A 1 120 ? 22.632 -4.610 -16.691 1.00 96.25 120 THR A O 1
ATOM 963 N N . LEU A 1 121 ? 23.270 -2.771 -17.802 1.00 97.44 121 LEU A N 1
ATOM 964 C CA . LEU A 1 121 ? 24.184 -2.285 -16.774 1.00 97.44 121 LEU A CA 1
ATOM 965 C C . LEU A 1 121 ? 23.444 -1.900 -15.490 1.00 97.44 121 LEU A C 1
ATOM 967 O O . LEU A 1 121 ? 23.883 -2.244 -14.396 1.00 97.44 121 LEU A O 1
ATOM 971 N N . TRP A 1 122 ? 22.315 -1.206 -15.622 1.00 97.06 122 TRP A N 1
ATOM 972 C CA . TRP A 1 122 ? 21.493 -0.817 -14.482 1.00 97.06 122 TRP A CA 1
ATOM 973 C C . TRP A 1 122 ? 20.885 -2.028 -13.773 1.00 97.06 122 TRP A C 1
ATOM 975 O O . TRP A 1 122 ? 20.959 -2.124 -12.550 1.00 97.06 122 TRP A O 1
ATOM 985 N N . ASP A 1 123 ? 20.353 -2.980 -14.538 1.00 96.00 123 ASP A N 1
ATOM 986 C CA . ASP A 1 123 ? 19.833 -4.240 -14.010 1.00 96.00 123 ASP A CA 1
ATOM 987 C C . ASP A 1 123 ? 20.915 -5.028 -13.273 1.00 96.00 123 ASP A C 1
ATOM 989 O O . ASP A 1 123 ? 20.661 -5.575 -12.200 1.00 96.00 123 ASP A O 1
ATOM 993 N N . HIS A 1 124 ? 22.136 -5.050 -13.813 1.00 95.69 124 HIS A N 1
ATOM 994 C CA . HIS A 1 124 ? 23.277 -5.674 -13.157 1.00 95.69 124 HIS A CA 1
ATOM 995 C C . HIS A 1 124 ? 23.602 -5.002 -11.815 1.00 95.69 124 HIS A C 1
ATOM 997 O O . HIS A 1 124 ? 23.757 -5.695 -10.811 1.00 95.69 124 HIS A O 1
ATOM 1003 N N . TRP A 1 125 ? 23.650 -3.666 -11.763 1.00 96.06 125 TRP A N 1
ATOM 1004 C CA . TRP A 1 125 ? 23.886 -2.929 -10.513 1.00 96.06 125 TRP A CA 1
ATOM 1005 C C . TRP A 1 125 ? 22.807 -3.157 -9.456 1.00 96.06 125 TRP A C 1
ATOM 1007 O O . TRP A 1 125 ? 23.103 -3.102 -8.264 1.00 96.06 125 TRP A O 1
ATOM 1017 N N . LEU A 1 126 ? 21.572 -3.423 -9.877 1.00 95.25 126 LEU A N 1
ATOM 1018 C CA . LEU A 1 126 ? 20.457 -3.703 -8.977 1.00 95.25 126 LEU A CA 1
ATOM 1019 C C . LEU A 1 126 ? 20.315 -5.184 -8.596 1.00 95.25 126 LEU A C 1
ATOM 1021 O O . LEU A 1 126 ? 19.401 -5.522 -7.851 1.00 95.25 126 LEU A O 1
ATOM 1025 N N . GLY A 1 127 ? 21.241 -6.049 -9.024 1.00 93.75 127 GLY A N 1
ATOM 1026 C CA . GLY A 1 127 ? 21.288 -7.453 -8.603 1.00 93.75 127 GLY A CA 1
ATOM 1027 C C . GLY A 1 127 ? 20.649 -8.449 -9.576 1.00 93.75 127 GLY A C 1
ATOM 1028 O O . GLY A 1 127 ? 20.521 -9.626 -9.243 1.00 93.75 127 GLY A O 1
ATOM 1029 N N . GLY A 1 128 ? 20.301 -8.026 -10.795 1.00 92.75 128 GLY A N 1
ATOM 1030 C CA . GLY A 1 128 ? 19.777 -8.903 -11.842 1.00 92.75 128 GLY A CA 1
ATOM 1031 C C . GLY A 1 128 ? 18.328 -9.343 -11.578 1.00 92.75 128 GLY A C 1
ATOM 1032 O O . GLY A 1 128 ? 17.460 -8.489 -11.430 1.00 92.75 128 GLY A O 1
ATOM 1033 N N . PRO A 1 129 ? 17.996 -10.646 -11.584 1.00 91.94 129 PRO A N 1
ATOM 1034 C CA . PRO A 1 129 ? 16.626 -11.127 -11.379 1.00 91.94 129 PRO A CA 1
ATOM 1035 C C . PRO A 1 129 ? 16.230 -11.088 -9.891 1.00 91.94 129 PRO A C 1
ATOM 1037 O O . PRO A 1 129 ? 15.955 -12.109 -9.262 1.00 91.94 129 PRO A O 1
ATOM 1040 N N . THR A 1 130 ? 16.234 -9.891 -9.312 1.00 92.31 130 THR A N 1
ATOM 1041 C CA . THR A 1 130 ? 15.829 -9.601 -7.935 1.00 92.31 130 THR A CA 1
ATOM 1042 C C . THR A 1 130 ? 14.679 -8.608 -7.921 1.00 92.31 130 THR A C 1
ATOM 1044 O O . THR A 1 130 ? 14.536 -7.777 -8.816 1.00 92.31 130 THR A O 1
ATOM 1047 N N . TYR A 1 131 ? 13.839 -8.670 -6.890 1.00 93.25 131 TYR A N 1
ATOM 1048 C CA . TYR A 1 131 ? 12.743 -7.719 -6.756 1.00 93.25 131 TYR A CA 1
ATOM 1049 C C . TYR A 1 131 ? 13.254 -6.339 -6.343 1.00 93.25 131 TYR A C 1
ATOM 1051 O O . TYR A 1 131 ? 13.848 -6.186 -5.278 1.00 93.25 131 TYR A O 1
ATOM 1059 N N . PHE A 1 132 ? 12.963 -5.325 -7.163 1.00 92.19 132 PHE A N 1
ATOM 1060 C CA . PHE A 1 132 ? 13.281 -3.932 -6.845 1.00 92.19 132 PHE A CA 1
ATOM 1061 C C . PHE A 1 132 ? 12.467 -3.395 -5.659 1.00 92.19 132 PHE A C 1
ATOM 1063 O O . PHE A 1 132 ? 12.958 -2.613 -4.848 1.00 92.19 132 PHE A O 1
ATOM 1070 N N . GLN A 1 133 ? 11.197 -3.797 -5.578 1.00 94.44 133 GLN A N 1
ATOM 1071 C CA . GLN A 1 133 ? 10.283 -3.461 -4.488 1.00 94.44 133 GLN A CA 1
ATOM 1072 C C . GLN A 1 133 ? 9.557 -4.716 -3.998 1.00 94.44 133 GLN A C 1
ATOM 1074 O O . GLN A 1 133 ? 9.733 -5.817 -4.500 1.00 94.44 133 GLN A O 1
ATOM 1079 N N . GLU A 1 134 ? 8.745 -4.565 -2.970 1.00 96.44 134 GLU A N 1
ATOM 1080 C CA . GLU A 1 134 ? 8.018 -5.654 -2.346 1.00 96.44 134 GLU A CA 1
ATOM 1081 C C . GLU A 1 134 ? 6.880 -6.155 -3.270 1.00 96.44 134 GLU A C 1
ATOM 1083 O O . GLU A 1 134 ? 6.089 -5.347 -3.771 1.00 96.44 134 GLU A O 1
ATOM 1088 N N . PRO A 1 135 ? 6.791 -7.473 -3.536 1.00 96.88 135 PRO A N 1
ATOM 1089 C CA . PRO A 1 135 ? 6.101 -7.989 -4.719 1.00 96.88 135 PRO A CA 1
ATOM 1090 C C . PRO A 1 135 ? 4.582 -8.150 -4.568 1.00 96.88 135 PRO A C 1
ATOM 1092 O O . PRO A 1 135 ? 3.909 -8.416 -5.558 1.00 96.88 135 PRO A O 1
ATOM 1095 N N . LEU A 1 136 ? 3.982 -8.015 -3.380 1.00 97.81 136 LEU A N 1
ATOM 1096 C CA . LEU A 1 136 ? 2.569 -8.392 -3.220 1.00 97.81 136 LEU A CA 1
ATOM 1097 C C . LEU A 1 136 ? 1.635 -7.560 -4.107 1.00 97.81 136 LEU A C 1
ATOM 1099 O O . LEU A 1 136 ? 0.716 -8.099 -4.717 1.00 97.81 136 LEU A O 1
ATOM 1103 N N . TYR A 1 137 ? 1.874 -6.252 -4.194 1.00 98.19 137 TYR A N 1
ATOM 1104 C CA . TYR A 1 137 ? 1.044 -5.360 -4.998 1.00 98.19 137 TYR A CA 1
ATOM 1105 C C . TYR A 1 137 ? 1.092 -5.674 -6.505 1.00 98.19 137 TYR A C 1
ATOM 1107 O O . TYR A 1 137 ? 0.025 -5.934 -7.062 1.00 98.19 137 TYR A O 1
ATOM 1115 N N . PRO A 1 138 ? 2.262 -5.742 -7.177 1.00 97.44 138 PRO A N 1
ATOM 1116 C CA . PRO A 1 138 ? 2.312 -6.077 -8.603 1.00 97.44 138 PRO A CA 1
ATOM 1117 C C . PRO A 1 138 ? 1.737 -7.464 -8.918 1.00 97.44 138 PRO A C 1
ATOM 1119 O O . PRO A 1 138 ? 1.140 -7.634 -9.977 1.00 97.44 138 PRO A O 1
ATOM 1122 N N . TYR A 1 139 ? 1.818 -8.434 -8.000 1.00 98.12 139 TYR A N 1
ATOM 1123 C CA . TYR A 1 139 ? 1.158 -9.733 -8.176 1.00 98.12 139 TYR A CA 1
ATOM 1124 C C . TYR A 1 139 ? -0.370 -9.638 -8.102 1.00 98.12 139 TYR A C 1
ATOM 1126 O O . TYR A 1 139 ? -1.060 -10.284 -8.888 1.00 98.12 139 TYR A O 1
ATOM 1134 N N . LEU A 1 140 ? -0.920 -8.819 -7.200 1.00 98.38 140 LEU A N 1
ATOM 1135 C CA . LEU A 1 140 ? -2.364 -8.558 -7.154 1.00 98.38 140 LEU A CA 1
ATOM 1136 C C . LEU A 1 140 ? -2.843 -7.827 -8.415 1.00 98.38 140 LEU A C 1
ATOM 1138 O O . LEU A 1 140 ? -3.913 -8.149 -8.936 1.00 98.38 140 LEU A O 1
ATOM 1142 N N . LEU A 1 141 ? -2.042 -6.897 -8.944 1.00 98.31 141 LEU A N 1
ATOM 1143 C CA . LEU A 1 141 ? -2.309 -6.254 -10.232 1.00 98.31 141 LEU A CA 1
ATOM 1144 C C . LEU A 1 141 ? -2.280 -7.266 -11.384 1.00 98.31 141 LEU A C 1
ATOM 1146 O O . LEU A 1 141 ? -3.204 -7.289 -12.192 1.00 98.31 141 LEU A O 1
ATOM 1150 N N . ALA A 1 142 ? -1.269 -8.138 -11.432 1.00 98.00 142 ALA A N 1
ATOM 1151 C CA . ALA A 1 142 ? -1.146 -9.172 -12.457 1.00 98.00 142 ALA A CA 1
ATOM 1152 C C . ALA A 1 142 ? -2.327 -10.150 -12.412 1.00 98.00 142 ALA A C 1
ATOM 1154 O O . ALA A 1 142 ? -2.921 -10.455 -13.442 1.00 98.00 142 ALA A O 1
ATOM 1155 N N . LEU A 1 143 ? -2.731 -10.588 -11.216 1.00 98.00 143 LEU A N 1
ATOM 1156 C CA . LEU A 1 143 ? -3.910 -11.433 -11.039 1.00 98.00 143 LEU A CA 1
ATOM 1157 C C . LEU A 1 143 ? -5.189 -10.720 -11.494 1.00 98.00 143 LEU A C 1
ATOM 1159 O O . LEU A 1 143 ? -5.996 -11.312 -12.207 1.00 98.00 143 LEU A O 1
ATOM 1163 N N . THR A 1 144 ? -5.356 -9.444 -11.131 1.00 98.12 144 THR A N 1
ATOM 1164 C CA . THR A 1 144 ? -6.486 -8.620 -11.596 1.00 98.12 144 THR A CA 1
ATOM 1165 C C . THR A 1 144 ? -6.510 -8.574 -13.123 1.00 98.12 144 THR A C 1
ATOM 1167 O O . THR A 1 144 ? -7.557 -8.791 -13.728 1.00 98.12 144 THR A O 1
ATOM 1170 N N . ARG A 1 145 ? -5.341 -8.388 -13.744 1.00 97.00 145 ARG A N 1
ATOM 1171 C CA . ARG A 1 145 ? -5.177 -8.342 -15.196 1.00 97.00 145 ARG A CA 1
ATOM 1172 C C . ARG A 1 145 ? -5.551 -9.651 -15.886 1.00 97.00 145 ARG A C 1
ATOM 1174 O O . ARG A 1 145 ? -6.209 -9.629 -16.919 1.00 97.00 145 ARG A O 1
ATOM 1181 N N . VAL A 1 146 ? -5.155 -10.784 -15.312 1.00 97.25 146 VAL A N 1
ATOM 1182 C CA . VAL A 1 146 ? -5.463 -12.122 -15.843 1.00 97.25 146 VAL A CA 1
ATOM 1183 C C . VAL A 1 146 ? -6.955 -12.442 -15.741 1.00 97.25 146 VAL A C 1
ATOM 1185 O O . VAL A 1 146 ? -7.510 -13.052 -16.649 1.00 97.25 146 VAL A O 1
ATOM 1188 N N . VAL A 1 147 ? -7.610 -12.037 -14.650 1.00 97.69 147 VAL A N 1
ATOM 1189 C CA . VAL A 1 147 ? -9.019 -12.374 -14.386 1.00 97.69 147 VAL A CA 1
ATOM 1190 C C . VAL A 1 147 ? -9.990 -11.420 -15.086 1.00 97.69 147 VAL A C 1
ATOM 1192 O O . VAL A 1 147 ? -11.000 -11.870 -15.621 1.00 97.69 147 VAL A O 1
ATOM 1195 N N . PHE A 1 148 ? -9.703 -10.116 -15.079 1.00 97.19 148 PHE A N 1
ATOM 1196 C CA . PHE A 1 148 ? -10.628 -9.072 -15.538 1.00 97.19 148 PHE A CA 1
ATOM 1197 C C . PHE A 1 148 ? -10.153 -8.324 -16.796 1.00 97.19 148 PHE A C 1
ATOM 1199 O O . PHE A 1 148 ? -10.917 -7.553 -17.373 1.00 97.19 148 PHE A O 1
ATOM 1206 N N . GLY A 1 149 ? -8.921 -8.562 -17.253 1.00 95.00 149 GLY A N 1
ATOM 1207 C CA . GLY A 1 149 ? -8.317 -7.884 -18.401 1.00 95.00 149 GLY A CA 1
ATOM 1208 C C . GLY A 1 149 ? -7.446 -6.681 -18.021 1.00 95.00 149 GLY A C 1
ATOM 1209 O O . GLY A 1 149 ? -7.235 -6.371 -16.854 1.00 95.00 149 GLY A O 1
ATOM 1210 N N . ALA A 1 150 ? -6.910 -5.989 -19.028 1.00 93.56 150 ALA A N 1
ATOM 1211 C CA . ALA A 1 150 ? -5.895 -4.941 -18.860 1.00 93.56 150 ALA A CA 1
ATOM 1212 C C . ALA A 1 150 ? -6.394 -3.607 -18.269 1.00 93.56 150 ALA A C 1
ATOM 1214 O O . ALA A 1 150 ? -5.576 -2.714 -18.054 1.00 93.56 150 ALA A O 1
ATOM 1215 N N . ASP A 1 151 ? -7.697 -3.464 -18.026 1.00 94.31 151 ASP A N 1
ATOM 1216 C CA . ASP A 1 151 ? -8.305 -2.216 -17.570 1.00 94.31 151 ASP A CA 1
ATOM 1217 C C . ASP A 1 151 ? -8.013 -1.945 -16.081 1.00 94.31 151 ASP A C 1
ATOM 1219 O O . ASP A 1 151 ? -8.381 -2.722 -15.192 1.00 94.31 151 ASP A O 1
ATOM 1223 N N . ALA A 1 152 ? -7.374 -0.806 -15.800 1.00 95.38 152 ALA A N 1
ATOM 1224 C CA . ALA A 1 152 ? -7.057 -0.356 -14.447 1.00 95.38 152 ALA A CA 1
ATOM 1225 C C . ALA A 1 152 ? -8.308 -0.050 -13.601 1.00 95.38 152 ALA A C 1
ATOM 1227 O O . ALA A 1 152 ? -8.217 -0.032 -12.371 1.00 95.38 152 ALA A O 1
ATOM 1228 N N . ALA A 1 153 ? -9.485 0.127 -14.210 1.00 95.38 153 ALA A N 1
ATOM 1229 C CA . ALA A 1 153 ? -10.737 0.354 -13.492 1.00 95.38 153 ALA A CA 1
ATOM 1230 C C . ALA A 1 153 ? -11.048 -0.758 -12.475 1.00 95.38 153 ALA A C 1
ATOM 1232 O O . ALA A 1 153 ? -11.525 -0.469 -11.376 1.00 95.38 153 ALA A O 1
ATOM 1233 N N . PHE A 1 154 ? -10.719 -2.018 -12.786 1.00 97.44 154 PHE A N 1
ATOM 1234 C CA . PHE A 1 154 ? -10.890 -3.131 -11.846 1.00 97.44 154 PHE A CA 1
ATOM 1235 C C . PHE A 1 154 ? -9.963 -3.018 -10.637 1.00 97.44 154 PHE A C 1
ATOM 1237 O O . PHE A 1 154 ? -10.357 -3.376 -9.526 1.00 97.44 154 PHE A O 1
ATOM 1244 N N . VAL A 1 155 ? -8.757 -2.481 -10.840 1.00 97.88 155 VAL A N 1
ATOM 1245 C CA . VAL A 1 155 ? -7.817 -2.203 -9.754 1.00 97.88 155 VAL A CA 1
ATOM 1246 C C . VAL A 1 155 ? -8.364 -1.114 -8.847 1.00 97.88 155 VAL A C 1
ATOM 1248 O O . VAL A 1 155 ? -8.468 -1.306 -7.635 1.00 97.88 155 VAL A O 1
ATOM 1251 N N . PHE A 1 156 ? -8.790 0.003 -9.435 1.00 97.38 156 PHE A N 1
ATOM 1252 C CA . PHE A 1 156 ? -9.392 1.097 -8.680 1.00 97.38 156 PHE A CA 1
ATOM 1253 C C . PHE A 1 156 ? -10.628 0.623 -7.911 1.00 97.38 156 PHE A C 1
ATOM 1255 O O . PHE A 1 156 ? -10.769 0.936 -6.734 1.00 97.38 156 PHE A O 1
ATOM 1262 N N . ALA A 1 157 ? -11.477 -0.217 -8.509 1.00 97.31 157 ALA A N 1
ATOM 1263 C CA . ALA A 1 157 ? -12.663 -0.751 -7.846 1.00 97.31 157 ALA A CA 1
ATOM 1264 C C . ALA A 1 157 ? -12.334 -1.494 -6.540 1.00 97.31 157 ALA A C 1
ATOM 1266 O O . ALA A 1 157 ? -12.953 -1.223 -5.505 1.00 97.31 157 ALA A O 1
ATOM 1267 N N . TRP A 1 158 ? -11.347 -2.399 -6.545 1.00 98.00 158 TRP A N 1
ATOM 1268 C CA . TRP A 1 158 ? -10.975 -3.083 -5.307 1.00 98.00 158 TRP A CA 1
ATOM 1269 C C . TRP A 1 158 ? -10.210 -2.167 -4.347 1.00 98.00 158 TRP A C 1
ATOM 1271 O O . TRP A 1 158 ? -10.421 -2.279 -3.141 1.00 98.00 158 TRP A O 1
ATOM 1281 N N . GLN A 1 159 ? -9.404 -1.213 -4.824 1.00 98.12 159 GLN A N 1
ATOM 1282 C CA . GLN A 1 159 ? -8.743 -0.223 -3.958 1.00 98.12 159 GLN A CA 1
ATOM 1283 C C . GLN A 1 159 ? -9.760 0.644 -3.202 1.00 98.12 159 GLN A C 1
ATOM 1285 O O . GLN A 1 159 ? -9.622 0.829 -1.991 1.00 98.12 159 GLN A O 1
ATOM 1290 N N . LEU A 1 160 ? -10.831 1.083 -3.870 1.00 97.50 160 LEU A N 1
ATOM 1291 C CA . LEU A 1 160 ? -11.946 1.807 -3.250 1.00 97.50 160 LEU A CA 1
ATOM 1292 C C . LEU A 1 160 ? -12.650 0.945 -2.194 1.00 97.50 160 LEU A C 1
ATOM 1294 O O . LEU A 1 160 ? -12.949 1.422 -1.096 1.00 97.50 160 LEU A O 1
ATOM 1298 N N . ALA A 1 161 ? -12.880 -0.339 -2.489 1.00 98.25 161 ALA A N 1
ATOM 1299 C CA . ALA A 1 161 ? -13.468 -1.275 -1.532 1.00 98.25 161 ALA A CA 1
ATOM 1300 C C . ALA A 1 161 ? -12.581 -1.449 -0.285 1.00 98.25 161 ALA A C 1
ATOM 1302 O O . ALA A 1 161 ? -13.086 -1.439 0.842 1.00 98.25 161 ALA A O 1
ATOM 1303 N N . LEU A 1 162 ? -11.259 -1.539 -0.465 1.00 98.38 162 LEU A N 1
ATOM 1304 C CA . LEU A 1 162 ? -10.303 -1.562 0.643 1.00 98.38 162 LEU A CA 1
ATOM 1305 C C . LEU A 1 162 ? -10.294 -0.249 1.430 1.00 98.38 162 LEU A C 1
ATOM 1307 O O . LEU A 1 162 ? -10.181 -0.284 2.653 1.00 98.38 162 LEU A O 1
ATOM 1311 N N . GLY A 1 163 ? -10.468 0.891 0.762 1.00 97.81 163 GLY A N 1
ATOM 1312 C CA . GLY A 1 163 ? -10.624 2.198 1.394 1.00 97.81 163 GLY A CA 1
ATOM 1313 C C . GLY A 1 163 ? -11.830 2.265 2.331 1.00 97.81 163 GLY A C 1
ATOM 1314 O O . GLY A 1 163 ? -11.707 2.646 3.498 1.00 97.81 163 GLY A O 1
ATOM 1315 N N . VAL A 1 164 ? -12.996 1.815 1.857 1.00 98.31 164 VAL A N 1
ATOM 1316 C CA . VAL A 1 164 ? -14.227 1.724 2.667 1.00 98.31 164 VAL A CA 1
ATOM 1317 C C . VAL A 1 164 ? -14.044 0.756 3.838 1.00 98.31 164 VAL A C 1
ATOM 1319 O O . VAL A 1 164 ? -14.431 1.062 4.971 1.00 98.31 164 VAL A O 1
ATOM 1322 N N . LEU A 1 165 ? -13.401 -0.391 3.600 1.00 98.44 165 LEU A N 1
ATOM 1323 C CA . LEU A 1 165 ? -13.040 -1.327 4.664 1.00 98.44 165 LEU A CA 1
ATOM 1324 C C . LEU A 1 165 ? -12.077 -0.685 5.679 1.00 98.44 165 LEU A C 1
ATOM 1326 O O . LEU A 1 165 ? -12.220 -0.904 6.881 1.00 98.44 165 LEU A O 1
ATOM 1330 N N . GLY A 1 166 ? -11.146 0.153 5.224 1.00 98.19 166 GLY A N 1
ATOM 1331 C CA . GLY A 1 166 ? -10.257 0.944 6.070 1.00 98.19 166 GLY A CA 1
ATOM 1332 C C . GLY A 1 166 ? -11.023 1.881 7.006 1.00 98.19 166 GLY A C 1
ATOM 1333 O O . GLY A 1 166 ? -10.762 1.886 8.208 1.00 98.19 166 GLY A O 1
ATOM 1334 N N . VAL A 1 167 ? -12.038 2.593 6.501 1.00 98.38 167 VAL A N 1
ATOM 1335 C CA . VAL A 1 167 ? -12.926 3.440 7.325 1.00 98.38 167 VAL A CA 1
ATOM 1336 C C . VAL A 1 167 ? -13.642 2.610 8.397 1.00 98.38 167 VAL A C 1
ATOM 1338 O O . VAL A 1 167 ? -13.666 2.992 9.570 1.00 98.38 167 VAL A O 1
ATOM 1341 N N . PHE A 1 168 ? -14.175 1.438 8.032 1.00 98.56 168 PHE A N 1
ATOM 1342 C CA . PHE A 1 168 ? -14.801 0.522 8.991 1.00 98.56 168 PHE A CA 1
ATOM 1343 C C . PHE A 1 168 ? -13.827 0.064 10.086 1.00 98.56 168 PHE A C 1
ATOM 1345 O O . PHE A 1 168 ? -14.164 0.080 11.275 1.00 98.56 168 PHE A O 1
ATOM 1352 N N . LEU A 1 169 ? -12.621 -0.361 9.700 1.00 98.38 169 LEU A N 1
ATOM 1353 C CA . LEU A 1 169 ? -11.616 -0.855 10.637 1.00 98.38 169 LEU A CA 1
ATOM 1354 C C . LEU A 1 169 ? -11.095 0.256 11.554 1.00 98.38 169 LEU A C 1
ATOM 1356 O O . LEU A 1 169 ? -10.915 0.002 12.744 1.00 98.38 169 LEU A O 1
ATOM 1360 N N . ALA A 1 170 ? -10.927 1.479 11.044 1.00 98.38 170 ALA A N 1
ATOM 1361 C CA . ALA A 1 170 ? -10.582 2.650 11.848 1.00 98.38 170 ALA A CA 1
ATOM 1362 C C . ALA A 1 170 ? -11.655 2.931 12.911 1.00 98.38 170 ALA A C 1
ATOM 1364 O O . ALA A 1 170 ? -11.326 3.056 14.093 1.00 98.38 170 ALA A O 1
ATOM 1365 N N . TYR A 1 171 ? -12.939 2.919 12.525 1.00 98.56 171 TYR A N 1
ATOM 1366 C CA . TYR A 1 171 ? -14.048 3.029 13.478 1.00 98.56 171 TYR A CA 1
ATOM 1367 C C . TYR A 1 171 ? -14.002 1.929 14.537 1.00 98.56 171 TYR A C 1
ATOM 1369 O O . TYR A 1 171 ? -14.091 2.195 15.739 1.00 98.56 171 TYR A O 1
ATOM 1377 N N . ARG A 1 172 ? -13.829 0.676 14.105 1.00 98.25 172 ARG A N 1
ATOM 1378 C CA . ARG A 1 172 ? -13.797 -0.467 15.014 1.00 98.25 172 ARG A CA 1
ATOM 1379 C C . ARG A 1 172 ? -12.637 -0.356 16.004 1.00 98.25 172 ARG A C 1
ATOM 1381 O O . ARG A 1 172 ? -12.851 -0.629 17.182 1.00 98.25 172 ARG A O 1
ATOM 1388 N N . LEU A 1 173 ? -11.441 0.006 15.548 1.00 97.38 173 LEU A N 1
ATOM 1389 C CA . LEU A 1 173 ? -10.263 0.148 16.402 1.00 97.38 173 LEU A CA 1
ATOM 1390 C C . LEU A 1 173 ? -10.416 1.297 17.395 1.00 97.38 173 LEU A C 1
ATOM 1392 O O . LEU A 1 173 ? -10.216 1.073 18.584 1.00 97.38 173 LEU A O 1
ATOM 1396 N N . GLY A 1 174 ? -10.843 2.481 16.944 1.00 97.62 174 GLY A N 1
ATOM 1397 C CA . GLY A 1 174 ? -11.093 3.614 17.839 1.00 97.62 174 GLY A CA 1
ATOM 1398 C C . GLY A 1 174 ? -12.124 3.279 18.920 1.00 97.62 174 GLY A C 1
ATOM 1399 O O . GLY A 1 174 ? -11.927 3.603 20.089 1.00 97.62 174 GLY A O 1
ATOM 1400 N N . ARG A 1 175 ? -13.167 2.523 18.553 1.00 96.62 175 ARG A N 1
ATOM 1401 C CA . ARG A 1 175 ? -14.180 2.033 19.494 1.00 96.62 175 ARG A CA 1
ATOM 1402 C C . ARG A 1 175 ? -13.649 1.014 20.493 1.00 96.62 175 ARG A C 1
ATOM 1404 O O . ARG A 1 175 ? -14.028 1.058 21.655 1.00 96.62 175 ARG A O 1
ATOM 1411 N N . VAL A 1 176 ? -12.847 0.055 20.036 1.00 95.19 176 VAL A N 1
ATOM 1412 C CA . VAL A 1 176 ? -12.314 -1.010 20.901 1.00 95.19 176 VAL A CA 1
ATOM 1413 C C . VAL A 1 176 ? -11.262 -0.469 21.865 1.00 95.19 176 VAL A C 1
ATOM 1415 O O . VAL A 1 176 ? -11.211 -0.917 23.003 1.00 95.19 176 VAL A O 1
ATOM 1418 N N . LEU A 1 177 ? -10.435 0.476 21.418 1.00 94.50 177 LEU A N 1
ATOM 1419 C CA . LEU A 1 177 ? -9.319 0.997 22.205 1.00 94.50 177 LEU A CA 1
ATOM 1420 C C . LEU A 1 177 ? -9.712 2.152 23.129 1.00 94.50 177 LEU A C 1
ATOM 1422 O O . LEU A 1 177 ? -9.053 2.354 24.145 1.00 94.50 177 LEU A O 1
ATOM 1426 N N . PHE A 1 178 ? -10.755 2.909 22.779 1.00 95.50 178 PHE A N 1
ATOM 1427 C CA . PHE A 1 178 ? -11.135 4.119 23.504 1.00 95.50 178 PHE A CA 1
ATOM 1428 C C . PHE A 1 178 ? -12.644 4.155 23.781 1.00 95.50 178 PHE A C 1
ATOM 1430 O O . PHE A 1 178 ? -13.085 3.717 24.840 1.00 95.50 178 PHE A O 1
ATOM 1437 N N . SER A 1 179 ? -13.449 4.671 22.848 1.00 96.75 179 SER A N 1
ATOM 1438 C CA . SER A 1 179 ? -14.893 4.873 23.026 1.00 96.75 179 SER A CA 1
ATOM 1439 C C . SER A 1 179 ? -15.638 4.906 21.693 1.00 96.75 179 SER A C 1
ATOM 1441 O O . SER A 1 179 ? -15.028 5.009 20.624 1.00 96.75 179 SER A O 1
ATOM 1443 N N . GLU A 1 180 ? -16.970 4.847 21.727 1.00 97.56 180 GLU A N 1
ATOM 1444 C CA . GLU A 1 180 ? -17.795 4.917 20.515 1.00 97.56 180 GLU A CA 1
ATOM 1445 C C . GLU A 1 180 ? -17.549 6.222 19.741 1.00 97.56 180 GLU A C 1
ATOM 1447 O O . GLU A 1 180 ? -17.362 6.198 18.523 1.00 97.56 180 GLU A O 1
ATOM 1452 N N . THR A 1 181 ? -17.453 7.342 20.458 1.00 97.31 181 THR A N 1
ATOM 1453 C CA . THR A 1 181 ? -17.148 8.669 19.909 1.00 97.31 181 THR A CA 1
ATOM 1454 C C . THR A 1 181 ? -15.783 8.694 19.232 1.00 97.31 181 THR A C 1
ATOM 1456 O O . THR A 1 181 ? -15.663 9.207 18.120 1.00 97.31 181 THR A O 1
ATOM 1459 N N . ALA A 1 182 ? -14.759 8.101 19.855 1.00 97.62 182 ALA A N 1
ATOM 1460 C CA . ALA A 1 182 ? -13.425 8.010 19.265 1.00 97.62 182 ALA A CA 1
ATOM 1461 C C . ALA A 1 182 ? -13.424 7.160 17.985 1.00 97.62 182 ALA A C 1
ATOM 1463 O O . ALA A 1 182 ? -12.766 7.515 17.009 1.00 97.62 182 ALA A O 1
ATOM 1464 N N . GLY A 1 183 ? -14.202 6.072 17.954 1.00 98.19 183 GLY A N 1
ATOM 1465 C CA . GLY A 1 183 ? -14.417 5.281 16.742 1.00 98.19 183 GLY A CA 1
ATOM 1466 C C . GLY A 1 183 ? -15.050 6.103 15.619 1.00 98.19 183 GLY A C 1
ATOM 1467 O O . GLY A 1 183 ? -14.552 6.112 14.494 1.00 98.19 183 GLY A O 1
ATOM 1468 N N . VAL A 1 184 ? -16.127 6.833 15.909 1.00 98.50 184 VAL A N 1
ATOM 1469 C CA . VAL A 1 184 ? -16.784 7.691 14.909 1.00 98.50 184 VAL A CA 1
ATOM 1470 C C . VAL A 1 184 ? -15.834 8.778 14.411 1.00 98.50 184 VAL A C 1
ATOM 1472 O O . VAL A 1 184 ? -15.701 8.950 13.202 1.00 98.50 184 VAL A O 1
ATOM 1475 N N . ALA A 1 185 ? -15.116 9.453 15.311 1.00 98.31 185 ALA A N 1
ATOM 1476 C CA . ALA A 1 185 ? -14.126 10.461 14.946 1.00 98.31 185 ALA A CA 1
ATOM 1477 C C . ALA A 1 185 ? -13.018 9.881 14.050 1.00 98.31 185 ALA A C 1
ATOM 1479 O O . ALA A 1 185 ? -12.701 10.468 13.019 1.00 98.31 185 ALA A O 1
ATOM 1480 N N . ALA A 1 186 ? -12.481 8.702 14.383 1.00 98.31 186 ALA A N 1
ATOM 1481 C CA . ALA A 1 186 ? -11.466 8.029 13.575 1.00 98.31 186 ALA A CA 1
ATOM 1482 C C . ALA A 1 186 ? -11.969 7.703 12.158 1.00 98.31 186 ALA A C 1
ATOM 1484 O O . ALA A 1 186 ? -11.255 7.943 11.186 1.00 98.31 186 ALA A O 1
ATOM 1485 N N . ALA A 1 187 ? -13.204 7.208 12.020 1.00 98.44 187 ALA A N 1
ATOM 1486 C CA . ALA A 1 187 ? -13.794 6.963 10.705 1.00 98.44 187 ALA A CA 1
ATOM 1487 C C . ALA A 1 187 ? -14.053 8.248 9.917 1.00 98.44 187 ALA A C 1
ATOM 1489 O O . ALA A 1 187 ? -13.794 8.260 8.720 1.00 98.44 187 ALA A O 1
ATOM 1490 N N . VAL A 1 188 ? -14.527 9.321 10.557 1.00 98.31 188 VAL A N 1
ATOM 1491 C CA . VAL A 1 188 ? -14.731 10.617 9.888 1.00 98.31 188 VAL A CA 1
ATOM 1492 C C . VAL A 1 188 ? -13.401 11.190 9.399 1.00 98.31 188 VAL A C 1
ATOM 1494 O O . VAL A 1 188 ? -13.314 11.637 8.259 1.00 98.31 188 VAL A O 1
ATOM 1497 N N . LEU A 1 189 ? -12.347 11.125 10.214 1.00 98.06 189 LEU A N 1
ATOM 1498 C CA . LEU A 1 189 ? -11.012 11.561 9.802 1.00 98.06 189 LEU A CA 1
ATOM 1499 C C . LEU A 1 189 ? -10.488 10.727 8.627 1.00 98.06 189 LEU A C 1
ATOM 1501 O O . LEU A 1 189 ? -10.023 11.296 7.646 1.00 98.06 189 LEU A O 1
ATOM 1505 N N . ALA A 1 190 ? -10.613 9.397 8.684 1.00 97.44 190 ALA A N 1
ATOM 1506 C CA . ALA A 1 190 ? -10.202 8.517 7.588 1.00 97.44 190 ALA A CA 1
ATOM 1507 C C . ALA A 1 190 ? -11.018 8.753 6.304 1.00 97.44 190 ALA A C 1
ATOM 1509 O O . ALA A 1 190 ? -10.472 8.706 5.206 1.00 97.44 190 ALA A O 1
ATOM 1510 N N . LEU A 1 191 ? -12.318 9.026 6.443 1.00 96.62 191 LEU A N 1
ATOM 1511 C CA . LEU A 1 191 ? -13.236 9.344 5.351 1.00 96.62 191 LEU A CA 1
ATOM 1512 C C . LEU A 1 191 ? -12.859 10.645 4.631 1.00 96.62 191 LEU A C 1
ATOM 1514 O O . LEU A 1 191 ? -12.918 10.697 3.406 1.00 96.62 191 LEU A O 1
ATOM 1518 N N . LEU A 1 192 ? -12.515 11.689 5.388 1.00 95.19 192 LEU A N 1
ATOM 1519 C CA . LEU A 1 192 ? -12.257 13.034 4.864 1.00 95.19 192 LEU A CA 1
ATOM 1520 C C . LEU A 1 192 ? -10.790 13.272 4.484 1.00 95.19 192 LEU A C 1
ATOM 1522 O O . LEU A 1 192 ? -10.454 14.327 3.945 1.00 95.19 192 LEU A O 1
ATOM 1526 N N . TYR A 1 193 ? -9.901 12.320 4.763 1.00 96.25 193 TYR A N 1
ATOM 1527 C CA . TYR A 1 193 ? -8.488 12.456 4.443 1.00 96.25 193 TYR A CA 1
ATOM 1528 C C . TYR A 1 193 ? -8.247 12.229 2.944 1.00 96.25 193 TYR A C 1
ATOM 1530 O O . TYR A 1 193 ? -8.008 11.113 2.483 1.00 96.25 193 TYR A O 1
ATOM 1538 N N . ALA A 1 194 ? -8.308 13.327 2.185 1.00 94.19 194 ALA A N 1
ATOM 1539 C CA . ALA A 1 194 ? -8.234 13.342 0.725 1.00 94.19 194 ALA A CA 1
ATOM 1540 C C . ALA A 1 194 ? -7.073 12.528 0.115 1.00 94.19 194 ALA A C 1
ATOM 1542 O O . ALA A 1 194 ? -7.329 11.832 -0.865 1.00 94.19 194 ALA A O 1
ATOM 1543 N N . PRO A 1 195 ? -5.839 12.521 0.668 1.00 94.31 195 PRO A N 1
ATOM 1544 C CA . PRO A 1 195 ? -4.756 11.707 0.116 1.00 94.31 195 PRO A CA 1
ATOM 1545 C C . PRO A 1 195 ? -5.078 10.210 0.024 1.00 94.31 195 PRO A C 1
ATOM 1547 O O . PRO A 1 195 ? -4.688 9.582 -0.954 1.00 94.31 195 PRO A O 1
ATOM 1550 N N . LEU A 1 196 ? -5.833 9.641 0.978 1.00 94.06 196 LEU A N 1
ATOM 1551 C CA . LEU A 1 196 ? -6.262 8.238 0.884 1.00 94.06 196 LEU A CA 1
ATOM 1552 C C . LEU A 1 196 ? -7.178 8.020 -0.311 1.00 94.06 196 LEU A C 1
ATOM 1554 O O . LEU A 1 196 ? -6.953 7.104 -1.091 1.00 94.06 196 LEU A O 1
ATOM 1558 N N . VAL A 1 197 ? -8.177 8.889 -0.465 1.00 95.56 197 VAL A N 1
ATOM 1559 C CA . VAL A 1 197 ? -9.151 8.785 -1.554 1.00 95.56 197 VAL A CA 1
ATOM 1560 C C . VAL A 1 197 ? -8.458 8.954 -2.904 1.00 95.56 197 VAL A C 1
ATOM 1562 O O . VAL A 1 197 ? -8.701 8.175 -3.814 1.00 95.56 197 VAL A O 1
ATOM 1565 N N . VAL A 1 198 ? -7.548 9.921 -3.036 1.00 94.38 198 VAL A N 1
ATOM 1566 C CA . VAL A 1 198 ? -6.814 10.169 -4.287 1.00 94.38 198 VAL A CA 1
ATOM 1567 C C . VAL A 1 198 ? -5.902 8.993 -4.652 1.00 94.38 198 VAL A C 1
ATOM 1569 O O . VAL A 1 198 ? -5.858 8.605 -5.818 1.00 94.38 198 VAL A O 1
ATOM 1572 N N . HIS A 1 199 ? -5.200 8.389 -3.687 1.00 95.31 199 HIS A N 1
ATOM 1573 C CA . HIS A 1 199 ? -4.335 7.233 -3.955 1.00 95.31 199 HIS A CA 1
ATOM 1574 C C . HIS A 1 199 ? -5.107 5.950 -4.305 1.00 95.31 199 HIS A C 1
ATOM 1576 O O . HIS A 1 199 ? -4.541 5.052 -4.917 1.00 95.31 199 HIS A O 1
ATOM 1582 N N . GLU A 1 200 ? -6.403 5.857 -3.996 1.00 96.56 200 GLU A N 1
ATOM 1583 C CA . GLU A 1 200 ? -7.242 4.735 -4.451 1.00 96.56 200 GLU A CA 1
ATOM 1584 C C . GLU A 1 200 ? -7.475 4.753 -5.978 1.00 96.56 200 GLU A C 1
ATOM 1586 O O . GLU A 1 200 ? -7.857 3.730 -6.550 1.00 96.56 200 GLU A O 1
ATOM 1591 N N . PHE A 1 201 ? -7.187 5.881 -6.641 1.00 96.44 201 PHE A N 1
ATOM 1592 C CA . PHE A 1 201 ? -7.287 6.098 -8.091 1.00 96.44 201 PHE A CA 1
ATOM 1593 C C . PHE A 1 201 ? -5.929 6.110 -8.808 1.00 96.44 201 PHE A C 1
ATOM 1595 O O . PHE A 1 201 ? -5.821 6.545 -9.956 1.00 96.44 201 PHE A O 1
ATOM 1602 N N . THR A 1 202 ? -4.877 5.653 -8.135 1.00 96.06 202 THR A N 1
ATOM 1603 C CA . THR A 1 202 ? -3.541 5.491 -8.707 1.00 96.06 202 THR A CA 1
ATOM 1604 C C . THR A 1 202 ? -3.103 4.033 -8.560 1.00 96.06 202 THR A C 1
ATOM 1606 O O . THR A 1 202 ? -3.612 3.301 -7.710 1.00 96.06 202 THR A O 1
ATOM 1609 N N . LEU A 1 203 ? -2.193 3.569 -9.418 1.00 97.12 203 LEU A N 1
ATOM 1610 C CA . LEU A 1 203 ? -1.605 2.233 -9.311 1.00 97.12 203 LEU A CA 1
ATOM 1611 C C . LEU A 1 203 ? -0.476 2.235 -8.274 1.00 97.12 203 LEU A C 1
ATOM 1613 O O . LEU A 1 203 ? 0.692 2.005 -8.590 1.00 97.12 203 LEU A O 1
ATOM 1617 N N . LEU A 1 204 ? -0.840 2.536 -7.028 1.00 97.06 204 LEU A N 1
ATOM 1618 C CA . LEU A 1 204 ? 0.032 2.483 -5.866 1.00 97.06 204 LEU A CA 1
ATOM 1619 C C . LEU A 1 204 ? -0.538 1.563 -4.781 1.00 97.06 204 LEU A C 1
ATOM 1621 O O . LEU A 1 204 ? -1.737 1.368 -4.615 1.00 97.06 204 LEU A O 1
ATOM 1625 N N . ARG A 1 205 ? 0.366 1.021 -3.971 1.00 97.31 205 ARG A N 1
ATOM 1626 C CA . ARG A 1 205 ? 0.081 0.074 -2.881 1.00 97.31 205 ARG A CA 1
ATOM 1627 C C . ARG A 1 205 ? -0.461 0.708 -1.595 1.00 97.31 205 ARG A C 1
ATOM 1629 O O . ARG A 1 205 ? -0.584 0.020 -0.581 1.00 97.31 205 ARG A O 1
ATOM 1636 N N . ASP A 1 206 ? -0.760 2.000 -1.600 1.00 96.62 206 ASP A N 1
ATOM 1637 C CA . ASP A 1 206 ? -1.173 2.783 -0.431 1.00 96.62 206 ASP A CA 1
ATOM 1638 C C . ASP A 1 206 ? -2.420 2.213 0.253 1.00 96.62 206 ASP A C 1
ATOM 1640 O O . ASP A 1 206 ? -2.419 2.031 1.474 1.00 96.62 206 ASP A O 1
ATOM 1644 N N . SER A 1 207 ? -3.444 1.826 -0.517 1.00 96.25 207 SER A N 1
ATOM 1645 C CA . SER A 1 207 ? -4.660 1.205 0.028 1.00 96.25 207 SER A CA 1
ATOM 1646 C C . SER A 1 207 ? -4.353 -0.096 0.778 1.00 96.25 207 SER A C 1
ATOM 1648 O O . SER A 1 207 ? -4.928 -0.353 1.838 1.00 96.25 207 SER A O 1
ATOM 1650 N N . LEU A 1 208 ? -3.397 -0.897 0.286 1.00 98.06 208 LEU A N 1
ATOM 1651 C CA . LEU A 1 208 ? -2.933 -2.095 0.989 1.00 98.06 208 LEU A CA 1
ATOM 1652 C C . LEU A 1 208 ? -2.158 -1.732 2.252 1.00 98.06 208 LEU A C 1
ATOM 1654 O O . LEU A 1 208 ? -2.409 -2.327 3.293 1.00 98.06 208 LEU A O 1
ATOM 1658 N N . ILE A 1 209 ? -1.253 -0.751 2.202 1.00 97.94 209 ILE A N 1
ATOM 1659 C CA . ILE A 1 209 ? -0.498 -0.307 3.385 1.00 97.94 209 ILE A CA 1
ATOM 1660 C C . ILE A 1 209 ? -1.465 0.093 4.509 1.00 97.94 209 ILE A C 1
ATOM 1662 O O . ILE A 1 209 ? -1.309 -0.325 5.658 1.00 97.94 209 ILE A O 1
ATOM 1666 N N . VAL A 1 210 ? -2.505 0.857 4.191 1.00 97.06 210 VAL A N 1
ATOM 1667 C CA . VAL A 1 210 ? -3.494 1.312 5.177 1.00 97.06 210 VAL A CA 1
ATOM 1668 C C . VAL A 1 210 ? -4.288 0.134 5.731 1.00 97.06 210 VAL A C 1
ATOM 1670 O O . VAL A 1 210 ? -4.401 -0.015 6.950 1.00 97.06 210 VAL A O 1
ATOM 1673 N N . LEU A 1 211 ? -4.772 -0.750 4.855 1.00 97.81 211 LEU A N 1
ATOM 1674 C CA . LEU A 1 211 ? -5.487 -1.955 5.262 1.00 97.81 211 LEU A CA 1
ATOM 1675 C C . LEU A 1 211 ? -4.634 -2.837 6.180 1.00 97.81 211 LEU A C 1
ATOM 1677 O O . LEU A 1 211 ? -5.078 -3.185 7.274 1.00 97.81 211 LEU A O 1
ATOM 1681 N N . PHE A 1 212 ? -3.415 -3.186 5.762 1.00 98.00 212 PHE A N 1
ATOM 1682 C CA . PHE A 1 212 ? -2.521 -4.048 6.532 1.00 98.00 212 PHE A CA 1
ATOM 1683 C C . PHE A 1 212 ? -2.142 -3.417 7.864 1.00 98.00 212 PHE A C 1
ATOM 1685 O O . PHE A 1 212 ? -2.109 -4.124 8.864 1.00 98.00 212 PHE A O 1
ATOM 1692 N N . THR A 1 213 ? -1.954 -2.098 7.924 1.00 97.31 213 THR A N 1
ATOM 1693 C CA . THR A 1 213 ? -1.745 -1.391 9.196 1.00 97.31 213 THR A CA 1
ATOM 1694 C C . THR A 1 213 ? -2.915 -1.630 10.155 1.00 97.31 213 THR A C 1
ATOM 1696 O O . THR A 1 213 ? -2.715 -2.086 11.281 1.00 97.31 213 THR A O 1
ATOM 1699 N N . LEU A 1 214 ? -4.151 -1.389 9.710 1.00 97.38 214 LEU A N 1
ATOM 1700 C CA . LEU A 1 214 ? -5.347 -1.539 10.548 1.00 97.38 214 LEU A CA 1
ATOM 1701 C C . LEU A 1 214 ? -5.607 -3.005 10.933 1.00 97.38 214 LEU A C 1
ATOM 1703 O O . LEU A 1 214 ? -5.959 -3.308 12.079 1.00 97.38 214 LEU A O 1
ATOM 1707 N N . VAL A 1 215 ? -5.406 -3.932 9.996 1.00 97.31 215 VAL A N 1
ATOM 1708 C CA . VAL A 1 215 ? -5.543 -5.375 10.228 1.00 97.31 215 VAL A CA 1
ATOM 1709 C C . VAL A 1 215 ? -4.484 -5.870 11.213 1.00 97.31 215 VAL A C 1
ATOM 1711 O O . VAL A 1 215 ? -4.830 -6.610 12.133 1.00 97.31 215 VAL A O 1
ATOM 1714 N N . LEU A 1 216 ? -3.229 -5.431 11.088 1.00 97.00 216 LEU A N 1
ATOM 1715 C CA . LEU A 1 216 ? -2.148 -5.815 11.997 1.00 97.00 216 LEU A CA 1
ATOM 1716 C C . LEU A 1 216 ? -2.372 -5.295 13.409 1.00 97.00 216 LEU A C 1
ATOM 1718 O O . LEU A 1 216 ? -2.223 -6.067 14.352 1.00 97.00 216 LEU A O 1
ATOM 1722 N N . VAL A 1 217 ? -2.787 -4.036 13.572 1.00 95.19 217 VAL A N 1
ATOM 1723 C CA . VAL A 1 217 ? -3.145 -3.505 14.898 1.00 95.19 217 VAL A CA 1
ATOM 1724 C C . VAL A 1 217 ? -4.295 -4.317 15.495 1.00 95.19 217 VAL A C 1
ATOM 1726 O O . VAL A 1 217 ? -4.222 -4.743 16.646 1.00 95.19 217 VAL A O 1
ATOM 1729 N N . THR A 1 218 ? -5.328 -4.613 14.703 1.00 95.06 218 THR A N 1
ATOM 1730 C CA . THR A 1 218 ? -6.471 -5.421 15.157 1.00 95.06 218 THR A CA 1
ATOM 1731 C C . THR A 1 218 ? -6.049 -6.835 15.571 1.00 95.06 218 THR A C 1
ATOM 1733 O O . THR A 1 218 ? -6.494 -7.339 16.605 1.00 95.06 218 THR A O 1
ATOM 1736 N N . ALA A 1 219 ? -5.192 -7.481 14.779 1.00 95.06 219 ALA A N 1
ATOM 1737 C CA . ALA A 1 219 ? -4.679 -8.817 15.054 1.00 95.06 219 ALA A CA 1
ATOM 1738 C C . ALA A 1 219 ? -3.767 -8.830 16.288 1.00 95.06 219 ALA A C 1
ATOM 1740 O O . ALA A 1 219 ? -3.877 -9.742 17.107 1.00 95.06 219 ALA A O 1
ATOM 1741 N N . LEU A 1 220 ? -2.931 -7.803 16.464 1.00 93.06 220 LEU A N 1
ATOM 1742 C CA . LEU A 1 220 ? -2.052 -7.658 17.620 1.00 93.06 220 LEU A CA 1
ATOM 1743 C C . LEU A 1 220 ? -2.850 -7.503 18.915 1.00 93.06 220 LEU A C 1
ATOM 1745 O O . LEU A 1 220 ? -2.595 -8.229 19.872 1.00 93.06 220 LEU A O 1
ATOM 1749 N N . VAL A 1 221 ? -3.857 -6.623 18.933 1.00 91.50 221 VAL A N 1
ATOM 1750 C CA . VAL A 1 221 ? -4.764 -6.467 20.085 1.00 91.50 221 VAL A CA 1
ATOM 1751 C C . VAL A 1 221 ? -5.417 -7.808 20.426 1.00 91.50 221 VAL A C 1
ATOM 1753 O O . VAL A 1 221 ? -5.369 -8.256 21.570 1.00 91.50 221 VAL A O 1
ATOM 1756 N N . ALA A 1 222 ? -5.942 -8.521 19.425 1.00 91.81 222 ALA A N 1
ATOM 1757 C CA . ALA A 1 222 ? -6.565 -9.824 19.642 1.00 91.81 222 ALA A CA 1
ATOM 1758 C C . ALA A 1 222 ? -5.578 -10.893 20.156 1.00 91.81 222 ALA A C 1
ATOM 1760 O O . ALA A 1 222 ? -5.969 -11.755 20.951 1.00 91.81 222 ALA A O 1
ATOM 1761 N N . AL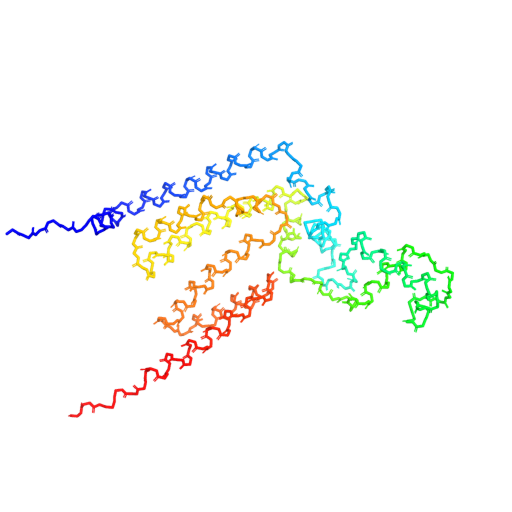A A 1 223 ? -4.322 -10.859 19.704 1.00 92.12 223 ALA A N 1
ATOM 1762 C CA . ALA A 1 223 ? -3.266 -11.765 20.145 1.00 92.12 223 ALA A CA 1
ATOM 1763 C C . ALA A 1 223 ? -2.814 -11.472 21.585 1.00 92.12 223 ALA A C 1
ATOM 1765 O O . ALA A 1 223 ? -2.625 -12.410 22.360 1.00 92.12 223 ALA A O 1
ATOM 1766 N N . LEU A 1 224 ? -2.708 -10.196 21.967 1.00 88.06 224 LEU A N 1
ATOM 1767 C CA . LEU A 1 224 ? -2.379 -9.775 23.331 1.00 88.06 224 LEU A CA 1
ATOM 1768 C C . LEU A 1 224 ? -3.485 -10.147 24.329 1.00 88.06 224 LEU A C 1
ATOM 1770 O O . LEU A 1 224 ? -3.191 -10.666 25.403 1.00 88.06 224 LEU A O 1
ATOM 1774 N N . GLU A 1 225 ? -4.752 -9.935 23.965 1.00 88.44 225 GLU A N 1
ATOM 1775 C CA . GLU A 1 225 ? -5.893 -10.227 24.841 1.00 88.44 225 GLU A CA 1
ATOM 1776 C C . GLU A 1 225 ? -6.136 -11.727 25.022 1.00 88.44 225 GLU A C 1
ATOM 1778 O O . GLU A 1 225 ? -6.344 -12.203 26.137 1.00 88.44 225 GLU A O 1
ATOM 1783 N N . ARG A 1 226 ? -6.165 -12.478 23.913 1.00 90.00 226 ARG A N 1
ATOM 1784 C CA . ARG A 1 226 ? -6.673 -13.860 23.905 1.00 90.00 226 ARG A CA 1
ATOM 1785 C C . ARG A 1 226 ? -5.608 -14.921 23.642 1.00 90.00 226 ARG A C 1
ATOM 1787 O O . ARG A 1 226 ? -5.908 -16.105 23.773 1.00 90.00 226 ARG A O 1
ATOM 1794 N N . GLY A 1 227 ? -4.399 -14.533 23.235 1.00 89.44 227 GLY A N 1
ATOM 1795 C CA . GLY A 1 227 ? -3.302 -15.459 22.947 1.00 89.44 227 GLY A CA 1
ATOM 1796 C C . GLY A 1 227 ? -3.628 -16.552 21.916 1.00 89.44 227 GLY A C 1
ATOM 1797 O O . GLY A 1 227 ? -4.538 -16.426 21.084 1.00 89.44 227 GLY A O 1
ATOM 1798 N N . GLY A 1 228 ? -2.861 -17.646 21.984 1.00 90.69 228 GLY A N 1
ATOM 1799 C CA . GLY A 1 228 ? -3.042 -18.854 21.171 1.00 90.69 228 GLY A CA 1
ATOM 1800 C C . GLY A 1 228 ? -2.706 -18.661 19.689 1.00 90.69 228 GLY A C 1
ATOM 1801 O O . GLY A 1 228 ? -1.796 -17.908 19.344 1.00 90.69 228 GLY A O 1
ATOM 1802 N N . TRP A 1 229 ? -3.480 -19.309 18.809 1.00 94.81 229 TRP A N 1
ATOM 1803 C CA . TRP A 1 229 ? -3.298 -19.281 17.346 1.00 94.81 229 TRP A CA 1
ATOM 1804 C C . TRP A 1 229 ? -3.320 -17.867 16.736 1.00 94.81 229 TRP A C 1
ATOM 1806 O O . TRP A 1 229 ? -2.836 -17.658 15.627 1.00 94.81 229 TRP A O 1
ATOM 1816 N N . ARG A 1 230 ? -3.844 -16.873 17.465 1.00 94.75 230 ARG A N 1
ATOM 1817 C CA . ARG A 1 230 ? -3.876 -15.466 17.041 1.00 94.75 230 ARG A CA 1
ATOM 1818 C C . ARG A 1 230 ? -2.480 -14.867 16.880 1.00 94.75 230 ARG A C 1
ATOM 1820 O O . ARG A 1 230 ? -2.307 -14.005 16.029 1.00 94.75 230 ARG A O 1
ATOM 1827 N N . TRP A 1 231 ? -1.486 -15.349 17.631 1.00 93.38 231 TRP A N 1
ATOM 1828 C CA . TRP A 1 231 ? -0.084 -14.975 17.416 1.00 93.38 231 TRP A CA 1
ATOM 1829 C C . TRP A 1 231 ? 0.444 -15.497 16.080 1.00 93.38 231 TRP A C 1
ATOM 1831 O O . TRP A 1 231 ? 1.115 -14.764 15.359 1.00 93.38 231 TRP A O 1
ATOM 1841 N N . THR A 1 232 ? 0.080 -16.726 15.708 1.00 94.44 232 THR A N 1
ATOM 1842 C CA . THR A 1 232 ? 0.401 -17.297 14.393 1.00 94.44 232 THR A CA 1
ATOM 1843 C C . THR A 1 232 ? -0.294 -16.523 13.276 1.00 94.44 232 THR A C 1
ATOM 1845 O O . THR A 1 232 ? 0.346 -16.175 12.289 1.00 94.44 232 THR A O 1
ATOM 1848 N N . ALA A 1 233 ? -1.576 -16.182 13.449 1.00 96.06 233 ALA A N 1
ATOM 1849 C CA . ALA A 1 233 ? -2.316 -15.368 12.486 1.00 96.06 233 ALA A CA 1
ATOM 1850 C C . ALA A 1 233 ? -1.701 -13.970 12.318 1.00 96.06 233 ALA A C 1
ATOM 1852 O O . ALA A 1 233 ? -1.524 -13.515 11.192 1.00 96.06 233 ALA A O 1
ATOM 1853 N N . PHE A 1 234 ? -1.322 -13.311 13.419 1.00 96.06 234 PHE A N 1
ATOM 1854 C CA . PHE A 1 234 ? -0.594 -12.044 13.375 1.00 96.06 234 PHE A CA 1
ATOM 1855 C C . PHE A 1 234 ? 0.737 -12.185 12.625 1.00 96.06 234 PHE A C 1
ATOM 1857 O O . PHE A 1 234 ? 1.018 -11.373 11.752 1.00 96.06 234 PHE A O 1
ATOM 1864 N N . GLY A 1 235 ? 1.528 -13.225 12.911 1.00 95.75 235 GLY A N 1
ATOM 1865 C CA . GLY A 1 235 ? 2.795 -13.479 12.221 1.00 95.75 235 GLY A CA 1
ATOM 1866 C C . GLY A 1 235 ? 2.622 -13.690 10.714 1.00 95.75 235 GLY A C 1
ATOM 1867 O O . GLY A 1 235 ? 3.356 -13.097 9.927 1.00 95.75 235 GLY A O 1
ATOM 1868 N N . ALA A 1 236 ? 1.611 -14.462 10.303 1.00 97.00 236 ALA A N 1
ATOM 1869 C CA . ALA A 1 236 ? 1.280 -14.662 8.892 1.00 97.00 236 ALA A CA 1
ATOM 1870 C C . ALA A 1 236 ? 0.859 -13.349 8.208 1.00 97.00 236 ALA A C 1
ATOM 1872 O O . ALA A 1 236 ? 1.355 -13.023 7.130 1.00 97.00 236 ALA A O 1
ATOM 1873 N N . LEU A 1 237 ? -0.001 -12.558 8.860 1.00 97.75 237 LEU A N 1
ATOM 1874 C CA . LEU A 1 237 ? -0.411 -11.239 8.370 1.00 97.75 237 LEU A CA 1
ATOM 1875 C C . LEU A 1 237 ? 0.771 -10.267 8.284 1.00 97.75 237 LEU A C 1
ATOM 1877 O O . LEU A 1 237 ? 0.840 -9.486 7.341 1.00 97.75 237 LEU A O 1
ATOM 1881 N N . ALA A 1 238 ? 1.704 -10.317 9.238 1.00 97.19 238 ALA A N 1
ATOM 1882 C CA . ALA A 1 238 ? 2.886 -9.462 9.250 1.00 97.19 238 ALA A CA 1
ATOM 1883 C C . ALA A 1 238 ? 3.857 -9.841 8.129 1.00 97.19 238 ALA A C 1
ATOM 1885 O O . ALA A 1 238 ? 4.350 -8.955 7.438 1.00 97.19 238 ALA A O 1
ATOM 1886 N N . GLY A 1 239 ? 4.070 -11.139 7.891 1.00 96.94 239 GLY A N 1
ATOM 1887 C CA . GLY A 1 239 ? 4.841 -11.617 6.743 1.00 96.94 239 GLY A CA 1
ATOM 1888 C C . GLY A 1 239 ? 4.241 -11.142 5.420 1.00 96.94 239 GLY A C 1
ATOM 1889 O O . GLY A 1 239 ? 4.955 -10.603 4.579 1.00 96.94 239 GLY A O 1
ATOM 1890 N N . LEU A 1 240 ? 2.917 -11.242 5.269 1.00 97.81 240 LEU A N 1
ATOM 1891 C CA . LEU A 1 240 ? 2.225 -10.741 4.082 1.00 97.81 240 LEU A CA 1
ATOM 1892 C C . LEU A 1 240 ? 2.326 -9.212 3.949 1.00 97.81 240 LEU A C 1
ATOM 1894 O O . LEU A 1 240 ? 2.555 -8.705 2.855 1.00 97.81 240 LEU A O 1
ATOM 1898 N N . ALA A 1 241 ? 2.224 -8.473 5.055 1.00 97.94 241 ALA A N 1
ATOM 1899 C CA . ALA A 1 241 ? 2.391 -7.023 5.063 1.00 97.94 241 ALA A CA 1
ATOM 1900 C C . ALA A 1 241 ? 3.814 -6.604 4.660 1.00 97.94 241 ALA A C 1
ATOM 1902 O O . ALA A 1 241 ? 3.979 -5.637 3.923 1.00 97.94 241 ALA A O 1
ATOM 1903 N N . VAL A 1 242 ? 4.846 -7.351 5.064 1.00 97.75 242 VAL A N 1
ATOM 1904 C CA . VAL A 1 242 ? 6.229 -7.107 4.620 1.00 97.75 242 VAL A CA 1
ATOM 1905 C C . VAL A 1 242 ? 6.362 -7.250 3.104 1.00 97.75 242 VAL A C 1
ATOM 1907 O O . VAL A 1 242 ? 7.074 -6.460 2.494 1.00 97.75 242 VAL A O 1
ATOM 1910 N N . LEU A 1 243 ? 5.613 -8.163 2.474 1.00 97.56 243 LEU A N 1
ATOM 1911 C CA . LEU A 1 243 ? 5.544 -8.264 1.010 1.00 97.56 243 LEU A CA 1
ATOM 1912 C C . LEU A 1 243 ? 4.807 -7.085 0.347 1.00 97.56 243 LEU A C 1
ATOM 1914 O O . LEU A 1 243 ? 4.894 -6.931 -0.868 1.00 97.56 243 LEU A O 1
ATOM 1918 N N . VAL A 1 244 ? 4.100 -6.245 1.111 1.00 97.75 244 VAL A N 1
ATOM 1919 C CA . VAL A 1 244 ? 3.591 -4.941 0.648 1.00 97.75 244 VAL A CA 1
ATOM 1920 C C . VAL A 1 244 ? 4.637 -3.855 0.850 1.00 97.75 244 VAL A C 1
ATOM 1922 O O . VAL A 1 244 ? 4.830 -3.030 -0.043 1.00 97.75 244 VAL A O 1
ATOM 1925 N N . LYS A 1 245 ? 5.270 -3.810 2.030 1.00 96.56 245 LYS A N 1
ATOM 1926 C CA . LYS A 1 245 ? 6.299 -2.826 2.377 1.00 96.56 245 LYS A CA 1
ATOM 1927 C C . LYS A 1 245 ? 7.165 -3.303 3.549 1.00 96.56 245 LYS A C 1
ATOM 1929 O O . LYS A 1 245 ? 6.653 -3.574 4.635 1.00 96.56 245 LYS A O 1
ATOM 1934 N N . VAL A 1 246 ? 8.484 -3.282 3.396 1.00 96.12 246 VAL A N 1
ATOM 1935 C CA . VAL A 1 246 ? 9.466 -3.689 4.416 1.00 96.12 246 VAL A CA 1
ATOM 1936 C C . VAL A 1 246 ? 9.275 -3.009 5.785 1.00 96.12 246 VAL A C 1
ATOM 1938 O O . VAL A 1 246 ? 9.440 -3.702 6.792 1.00 96.12 246 VAL A O 1
ATOM 1941 N N . PRO A 1 247 ? 8.863 -1.724 5.905 1.00 95.88 247 PRO A N 1
ATOM 1942 C CA . PRO A 1 247 ? 8.638 -1.085 7.204 1.00 95.88 247 PRO A CA 1
ATOM 1943 C C . PRO A 1 247 ? 7.641 -1.809 8.123 1.00 95.88 247 PRO A C 1
ATOM 1945 O O . PRO A 1 247 ? 7.680 -1.603 9.336 1.00 95.88 247 PRO A O 1
ATOM 1948 N N . PHE A 1 248 ? 6.793 -2.704 7.601 1.00 96.44 248 PHE A N 1
ATOM 1949 C CA . PHE A 1 248 ? 5.932 -3.545 8.436 1.00 96.44 248 PHE A CA 1
ATOM 1950 C C . PHE A 1 248 ? 6.696 -4.500 9.368 1.00 96.44 248 PHE A C 1
ATOM 1952 O O . PHE A 1 248 ? 6.125 -4.941 10.365 1.00 96.44 248 PHE A O 1
ATOM 1959 N N . VAL A 1 249 ? 7.994 -4.743 9.148 1.00 94.56 249 VAL A N 1
ATOM 1960 C CA . VAL A 1 249 ? 8.872 -5.432 10.116 1.00 94.56 249 VAL A CA 1
ATOM 1961 C C . VAL A 1 249 ? 8.820 -4.782 11.506 1.00 94.56 249 VAL A C 1
ATOM 1963 O O . VAL A 1 249 ? 8.911 -5.481 12.515 1.00 94.56 249 VAL A O 1
ATOM 1966 N N . ILE A 1 250 ? 8.597 -3.465 11.594 1.00 93.12 250 ILE A N 1
ATOM 1967 C CA . ILE A 1 250 ? 8.493 -2.755 12.878 1.00 93.12 250 ILE A CA 1
ATOM 1968 C C . ILE A 1 250 ? 7.332 -3.302 13.721 1.00 93.12 250 ILE A C 1
ATOM 1970 O O . ILE A 1 250 ? 7.477 -3.449 14.934 1.00 93.12 250 ILE A O 1
ATOM 1974 N N . PHE A 1 251 ? 6.207 -3.681 13.102 1.00 89.56 251 PHE A N 1
ATOM 1975 C CA . PHE A 1 251 ? 5.079 -4.282 13.823 1.00 89.56 251 PHE A CA 1
ATOM 1976 C C . PHE A 1 251 ? 5.460 -5.610 14.474 1.00 89.56 251 PHE A C 1
ATOM 1978 O O . PHE A 1 251 ? 5.004 -5.892 15.580 1.00 89.56 251 PHE A O 1
ATOM 1985 N N . VAL A 1 252 ? 6.328 -6.401 13.835 1.00 90.12 252 VAL A N 1
ATOM 1986 C CA . VAL A 1 252 ? 6.859 -7.640 14.421 1.00 90.12 252 VAL A CA 1
ATOM 1987 C C . VAL A 1 252 ? 7.707 -7.317 15.651 1.00 90.12 252 VAL A C 1
ATOM 1989 O O . VAL A 1 252 ? 7.503 -7.915 16.706 1.00 90.12 252 VAL A O 1
ATOM 1992 N N . GLY A 1 253 ? 8.600 -6.327 15.553 1.00 89.12 253 GLY A N 1
ATOM 1993 C CA . GLY A 1 253 ? 9.419 -5.872 16.681 1.00 89.12 253 GLY A CA 1
ATOM 1994 C C . GLY A 1 253 ? 8.583 -5.375 17.866 1.00 89.12 253 GLY A C 1
ATOM 1995 O O . GLY A 1 253 ? 8.800 -5.806 18.999 1.00 89.12 253 GLY A O 1
ATOM 1996 N N . LEU A 1 254 ? 7.576 -4.535 17.606 1.00 86.94 254 LEU A N 1
ATOM 1997 C CA . LEU A 1 254 ? 6.641 -4.044 18.625 1.00 86.94 254 LEU A CA 1
ATOM 1998 C C . LEU A 1 254 ? 5.846 -5.183 19.271 1.00 86.94 254 LEU A C 1
ATOM 2000 O O . LEU A 1 254 ? 5.664 -5.201 20.488 1.00 86.94 254 LEU A O 1
ATOM 2004 N N . ALA A 1 255 ? 5.401 -6.152 18.475 1.00 87.81 255 ALA A N 1
ATOM 2005 C CA . ALA A 1 255 ? 4.656 -7.300 18.965 1.00 87.81 255 ALA A CA 1
ATOM 2006 C C . ALA A 1 255 ? 5.514 -8.201 19.868 1.00 87.81 255 ALA A C 1
ATOM 2008 O O . ALA A 1 255 ? 5.048 -8.626 20.927 1.00 87.81 255 ALA A O 1
ATOM 2009 N N . LEU A 1 256 ? 6.780 -8.438 19.504 1.00 87.81 256 LEU A N 1
ATOM 2010 C CA . LEU A 1 256 ? 7.741 -9.169 20.336 1.00 87.81 256 LEU A CA 1
ATOM 2011 C C . LEU A 1 256 ? 8.031 -8.424 21.644 1.00 87.81 256 LEU A C 1
ATOM 2013 O O . LEU A 1 256 ? 7.981 -9.029 22.717 1.00 87.81 256 LEU A O 1
ATOM 2017 N N . ALA A 1 257 ? 8.272 -7.113 21.575 1.00 86.81 257 ALA A N 1
ATOM 2018 C CA . ALA A 1 257 ? 8.485 -6.283 22.757 1.00 86.81 257 ALA A CA 1
ATOM 2019 C C . ALA A 1 257 ? 7.267 -6.317 23.699 1.00 86.81 257 ALA A C 1
ATOM 2021 O O . ALA A 1 257 ? 7.417 -6.560 24.899 1.00 86.81 257 ALA A O 1
ATOM 2022 N N . GLY A 1 258 ? 6.055 -6.167 23.154 1.00 82.38 258 GLY A N 1
ATOM 2023 C CA . GLY A 1 258 ? 4.800 -6.262 23.903 1.00 82.38 258 GLY A CA 1
ATOM 2024 C C . GLY A 1 258 ? 4.575 -7.646 24.523 1.00 82.38 258 GLY A C 1
ATOM 2025 O O . GLY A 1 258 ? 4.183 -7.753 25.687 1.00 82.38 258 GLY A O 1
ATOM 2026 N N . ALA A 1 259 ? 4.892 -8.722 23.797 1.00 81.62 259 ALA A N 1
ATOM 2027 C CA . ALA A 1 259 ? 4.811 -10.086 24.315 1.00 81.62 259 ALA A CA 1
ATOM 2028 C C . ALA A 1 259 ? 5.775 -10.308 25.495 1.00 81.62 259 ALA A C 1
ATOM 2030 O O . ALA A 1 259 ? 5.379 -10.875 26.513 1.00 81.62 259 ALA A O 1
ATOM 2031 N N . VAL A 1 260 ? 7.016 -9.821 25.404 1.00 85.12 260 VAL A N 1
ATOM 2032 C CA . VAL A 1 260 ? 8.004 -9.917 26.493 1.00 85.12 260 VAL A CA 1
ATOM 2033 C C . VAL A 1 260 ? 7.570 -9.090 27.704 1.00 85.12 260 VAL A C 1
ATOM 2035 O O . VAL A 1 260 ? 7.601 -9.596 28.826 1.00 85.12 260 VAL A O 1
ATOM 2038 N N . ALA A 1 261 ? 7.115 -7.853 27.492 1.00 84.06 261 ALA A N 1
ATOM 2039 C CA . ALA A 1 261 ? 6.635 -6.984 28.565 1.00 84.06 261 ALA A CA 1
ATOM 2040 C C . ALA A 1 261 ? 5.425 -7.596 29.294 1.00 84.06 261 ALA A C 1
ATOM 2042 O O . ALA A 1 261 ? 5.418 -7.676 30.521 1.00 84.06 261 ALA A O 1
ATOM 2043 N N . SER A 1 262 ? 4.446 -8.126 28.551 1.00 78.81 262 SER A N 1
ATOM 2044 C CA . SER A 1 262 ? 3.245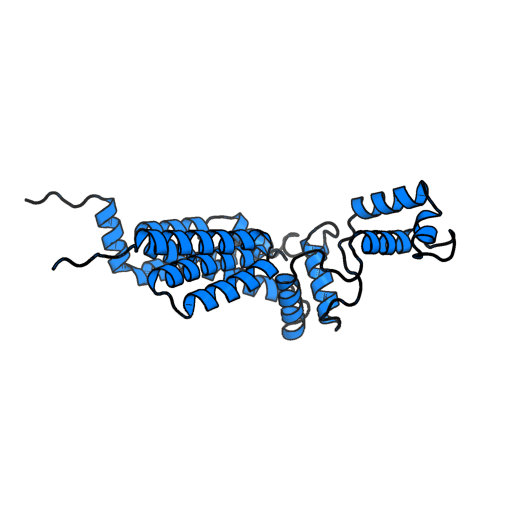 -8.745 29.133 1.00 78.81 262 SER A CA 1
ATOM 2045 C C . SER A 1 262 ? 3.552 -9.991 29.975 1.00 78.81 262 SER A C 1
ATOM 2047 O O . SER A 1 262 ? 2.903 -10.214 30.996 1.00 78.81 262 SER A O 1
ATOM 2049 N N . ARG A 1 263 ? 4.576 -10.777 29.608 1.00 77.75 263 ARG A N 1
ATOM 2050 C CA . ARG A 1 263 ? 5.053 -11.912 30.418 1.00 77.75 263 ARG A CA 1
ATOM 2051 C C . ARG A 1 263 ? 5.757 -11.458 31.695 1.00 77.75 263 ARG A C 1
ATOM 2053 O O . ARG A 1 263 ? 5.588 -12.100 32.723 1.00 77.75 263 ARG A O 1
ATOM 2060 N N . ARG A 1 264 ? 6.513 -10.355 31.644 1.00 75.69 264 ARG A N 1
ATOM 2061 C CA . ARG A 1 264 ? 7.200 -9.788 32.819 1.00 75.69 264 ARG A CA 1
ATOM 2062 C C . ARG A 1 264 ? 6.225 -9.176 33.825 1.00 75.69 264 ARG A C 1
ATOM 2064 O O . ARG A 1 264 ? 6.415 -9.348 35.021 1.00 75.69 264 ARG A O 1
ATOM 2071 N N . CYS A 1 265 ? 5.166 -8.519 33.355 1.00 67.50 265 CYS A N 1
ATOM 2072 C CA . CYS A 1 265 ? 4.116 -7.976 34.224 1.00 67.50 265 CYS A CA 1
ATOM 2073 C C . CYS A 1 265 ? 3.192 -9.057 34.813 1.00 67.50 265 CYS A C 1
ATOM 2075 O O . CYS A 1 265 ? 2.555 -8.809 35.829 1.00 67.50 265 CYS A O 1
ATOM 2077 N N . ARG A 1 266 ? 3.129 -10.252 34.208 1.00 61.66 266 ARG A N 1
ATOM 2078 C CA . ARG A 1 266 ? 2.415 -11.431 34.735 1.00 61.66 266 ARG A CA 1
ATOM 2079 C C . ARG A 1 266 ? 3.278 -12.316 35.658 1.00 61.66 266 ARG A C 1
ATOM 2081 O O . ARG A 1 266 ? 2.960 -13.492 35.823 1.00 61.66 266 ARG A O 1
ATOM 2088 N N . ALA A 1 267 ? 4.366 -11.792 36.235 1.00 49.06 267 ALA A N 1
ATOM 2089 C CA . ALA A 1 267 ? 5.123 -12.494 37.279 1.00 49.06 267 ALA A CA 1
ATOM 2090 C C . ALA A 1 267 ? 4.187 -12.913 38.438 1.00 49.06 267 ALA A C 1
ATOM 2092 O O . ALA A 1 267 ? 3.214 -12.209 38.711 1.00 49.06 267 ALA A O 1
ATOM 2093 N N . PRO A 1 268 ? 4.423 -14.090 39.043 1.00 47.84 268 PRO A N 1
ATOM 2094 C CA . PRO A 1 268 ? 3.372 -14.910 39.628 1.00 47.84 268 PRO A CA 1
ATOM 2095 C C . PRO A 1 268 ? 2.740 -14.246 40.845 1.00 47.84 268 PRO A C 1
ATOM 2097 O O . PRO A 1 268 ? 3.439 -13.731 41.715 1.00 47.84 268 PRO A O 1
ATOM 2100 N N . ASP A 1 269 ? 1.415 -14.337 40.917 1.00 50.84 269 ASP A N 1
ATOM 2101 C CA . ASP A 1 269 ? 0.664 -14.246 42.164 1.00 50.84 269 ASP A CA 1
ATOM 2102 C C . ASP A 1 269 ? 1.184 -15.393 43.051 1.00 50.84 269 ASP A C 1
ATOM 2104 O O . ASP A 1 269 ? 0.751 -16.543 42.947 1.00 50.84 269 ASP A O 1
ATOM 2108 N N . VAL A 1 270 ? 2.254 -15.124 43.806 1.00 47.75 270 VAL A N 1
ATOM 2109 C CA . VAL A 1 270 ? 2.771 -16.037 44.824 1.00 47.75 270 VAL A CA 1
ATOM 2110 C C . VAL A 1 270 ? 1.661 -16.112 45.854 1.00 47.75 270 VAL A C 1
ATOM 2112 O O . VAL A 1 270 ? 1.394 -15.138 46.555 1.00 47.75 270 VAL A O 1
ATOM 2115 N N . GLY A 1 271 ? 0.953 -17.240 45.818 1.00 44.09 271 GLY A N 1
ATOM 2116 C CA . GLY A 1 271 ? -0.326 -17.439 46.471 1.00 44.09 271 GLY A CA 1
ATOM 2117 C C . GLY A 1 271 ? -0.378 -16.865 47.880 1.00 44.09 271 GLY A C 1
ATOM 2118 O O . GLY A 1 271 ? 0.482 -17.133 48.718 1.00 44.09 271 GLY A O 1
ATOM 2119 N N . ARG A 1 272 ? -1.448 -16.111 48.136 1.00 40.34 272 ARG A N 1
ATOM 2120 C CA . ARG A 1 272 ? -1.999 -15.989 49.481 1.00 40.34 272 ARG A CA 1
ATOM 2121 C C . ARG A 1 272 ? -2.381 -17.401 49.935 1.00 40.34 272 ARG A C 1
ATOM 2123 O O . ARG A 1 272 ? -3.358 -17.955 49.431 1.00 40.34 272 ARG A O 1
ATOM 2130 N N . VAL A 1 273 ? -1.549 -17.977 50.799 1.00 43.38 273 VAL A N 1
ATOM 2131 C CA . VAL A 1 273 ? -1.929 -19.051 51.727 1.00 43.38 273 VAL A CA 1
ATOM 2132 C C . VAL A 1 273 ? -2.692 -18.415 52.879 1.00 43.38 273 VAL A C 1
ATOM 2134 O O . VAL A 1 273 ? -2.270 -17.314 53.305 1.00 43.38 273 VAL A O 1
#

Sequence (273 aa):
MTPPLPLTERVDAWLVLHRRRVLGVLLFAAVFVRLMVGMELAGGPLLHIHEKNPSSDNYFFAQWSQHLSEGDWLQRQPLHPMTAWMRRVAGQVMREHPTYPVQLGLAKDTAYAPQAMAVTLWDHWLGGPTYFQEPLYPYLLALTRVVFGADAAFVFAWQLALGVLGVFLAYRLGRVLFSETAGVAAAVLALLYAPLVVHEFTLLRDSLIVLFTLVLVTALVAALERGGWRWTAFGALAGLAVLVKVPFVIFVGLALAGAVASRRCRAPDVGRV

pLDDT: mean 93.25, std 9.26, range [40.34, 98.62]